Protein AF-A0A2K3LDY1-F1 (afdb_monomer_lite)

Secondary structure (DSSP, 8-state):
--S--SS-HHHHHHHHHHHT-SS---EEEEEEETTTEEEEEEEETTEEEEEEEEEE---SSTTSS-SS--HHHHHHHHTSSTTTEEE-SSPPTT-SEEEEEEGGGS-SSTTHHHHHHHHTTHHHHHHHHHHHHHHHHTTSS--STT-PPPEEEESSTT-EEEEEE-SS-EEEE-----SSHHHHHHHHHHHHHHHHHHTSGGGTTSPP----SS--GGGTTS-HHHH--SS--

Structure (mmCIF, N/CA/C/O backbone):
data_AF-A0A2K3LDY1-F1
#
_entry.id   AF-A0A2K3LDY1-F1
#
loop_
_atom_site.group_PDB
_atom_site.id
_atom_site.type_symbol
_atom_site.label_atom_id
_atom_site.label_alt_id
_atom_site.label_comp_id
_atom_site.label_asym_id
_atom_site.label_entity_id
_atom_site.label_seq_id
_atom_site.pdbx_PDB_ins_code
_atom_site.Cartn_x
_atom_site.Cartn_y
_atom_site.Cartn_z
_atom_site.occupancy
_atom_site.B_iso_or_equiv
_atom_site.auth_seq_id
_atom_site.auth_comp_id
_atom_site.auth_asym_id
_atom_site.auth_atom_id
_atom_site.pdbx_PDB_model_num
ATOM 1 N N . MET A 1 1 ? -14.779 -1.506 -10.555 1.00 48.50 1 MET A N 1
ATOM 2 C CA . MET A 1 1 ? -13.982 -0.306 -10.212 1.00 48.50 1 MET A CA 1
ATOM 3 C C . MET A 1 1 ? -12.814 -0.229 -11.177 1.00 48.50 1 MET A C 1
ATOM 5 O O . MET A 1 1 ? -12.249 -1.274 -11.455 1.00 48.50 1 MET A O 1
ATOM 9 N N . ALA A 1 2 ? -12.491 0.957 -11.702 1.00 69.88 2 ALA A N 1
ATOM 10 C CA . ALA A 1 2 ? -11.338 1.149 -12.594 1.00 69.88 2 ALA A CA 1
ATOM 11 C C . ALA A 1 2 ? -10.041 1.509 -11.838 1.00 69.88 2 ALA A C 1
ATOM 13 O O . ALA A 1 2 ? -8.955 1.295 -12.360 1.00 69.88 2 ALA A O 1
ATOM 14 N N . CYS A 1 3 ? -10.154 2.011 -10.602 1.00 73.06 3 CYS A N 1
ATOM 15 C CA . CYS A 1 3 ? -9.029 2.346 -9.726 1.00 73.06 3 CYS A CA 1
ATOM 16 C C . CYS A 1 3 ? -9.106 1.531 -8.431 1.00 73.06 3 CYS A C 1
ATOM 18 O O . CYS A 1 3 ? -10.207 1.220 -7.972 1.00 73.06 3 CYS A O 1
ATOM 20 N N . ILE A 1 4 ? -7.952 1.223 -7.840 1.00 78.94 4 ILE A N 1
ATOM 21 C CA . ILE A 1 4 ? -7.843 0.585 -6.521 1.00 78.94 4 ILE A CA 1
ATOM 22 C C . ILE A 1 4 ? -8.025 1.660 -5.437 1.00 78.94 4 ILE A C 1
ATOM 24 O O . ILE A 1 4 ? -7.512 2.773 -5.576 1.00 78.94 4 ILE A O 1
ATOM 28 N N . ASP A 1 5 ? -8.785 1.340 -4.388 1.00 85.81 5 ASP A N 1
ATOM 29 C CA . ASP A 1 5 ? -9.014 2.239 -3.252 1.00 85.81 5 ASP A CA 1
ATOM 30 C C . ASP A 1 5 ? -7.756 2.342 -2.373 1.00 85.81 5 ASP A C 1
ATOM 32 O O . ASP A 1 5 ? -6.985 1.393 -2.251 1.00 85.81 5 ASP A O 1
ATOM 36 N N . ARG A 1 6 ? -7.545 3.505 -1.754 1.00 90.88 6 ARG A N 1
ATOM 37 C CA . ARG A 1 6 ? -6.488 3.702 -0.753 1.00 90.88 6 ARG A CA 1
ATOM 38 C C . ARG A 1 6 ? -6.867 3.120 0.602 1.00 90.88 6 ARG A C 1
ATOM 40 O O . ARG A 1 6 ? -5.978 2.807 1.390 1.00 90.88 6 ARG A O 1
ATOM 47 N N . ALA A 1 7 ? -8.163 3.052 0.893 1.00 94.69 7 ALA A N 1
ATOM 48 C CA . ALA A 1 7 ? -8.662 2.438 2.107 1.00 94.69 7 ALA A CA 1
ATOM 49 C C . ALA A 1 7 ? -8.646 0.913 1.965 1.00 94.69 7 ALA A C 1
ATOM 51 O O . ALA A 1 7 ? -9.164 0.373 0.986 1.00 94.69 7 ALA A O 1
ATOM 52 N N . SER A 1 8 ? -8.116 0.223 2.974 1.00 94.75 8 SER A N 1
ATOM 53 C CA . SER A 1 8 ? -8.235 -1.230 3.085 1.00 94.75 8 SER A CA 1
ATOM 54 C C . SER A 1 8 ? -9.723 -1.615 3.147 1.00 94.75 8 SER A C 1
ATOM 56 O O . SER A 1 8 ? -10.424 -1.234 4.095 1.00 94.75 8 SER A O 1
ATOM 58 N N . PRO A 1 9 ? -10.251 -2.365 2.160 1.00 93.19 9 PRO A N 1
ATOM 59 C CA . PRO A 1 9 ? -11.655 -2.751 2.159 1.00 93.19 9 PRO A CA 1
ATOM 60 C C . PRO A 1 9 ? -11.965 -3.748 3.280 1.00 93.19 9 PRO A C 1
ATOM 62 O O . PRO A 1 9 ? -13.054 -3.692 3.854 1.00 93.19 9 PRO A O 1
ATOM 65 N N . ALA A 1 10 ? -11.023 -4.634 3.620 1.00 93.62 10 ALA A N 1
ATOM 66 C CA . ALA A 1 10 ? -11.212 -5.625 4.672 1.00 93.62 10 ALA A CA 1
ATOM 67 C C . ALA A 1 10 ? -11.174 -4.979 6.066 1.00 93.62 10 ALA A C 1
ATOM 69 O O . ALA A 1 10 ? -12.083 -5.214 6.867 1.00 93.62 10 ALA A O 1
ATOM 70 N N . LEU A 1 11 ? -10.213 -4.085 6.330 1.00 95.38 11 LEU A N 1
ATOM 71 C CA . LEU A 1 11 ? -10.173 -3.312 7.574 1.00 95.38 11 LEU A CA 1
ATOM 72 C C . LEU A 1 11 ? -11.437 -2.459 7.731 1.00 95.38 11 LEU A C 1
ATOM 74 O O . LEU A 1 11 ? -12.081 -2.500 8.782 1.00 95.38 11 LEU A O 1
ATOM 78 N N . LYS A 1 12 ? -11.862 -1.768 6.664 1.00 95.69 12 LYS A N 1
ATOM 79 C CA . LYS A 1 12 ? -13.102 -0.977 6.653 1.00 95.69 12 LYS A CA 1
ATOM 80 C C . LYS A 1 12 ? -14.311 -1.818 7.046 1.00 95.69 12 LYS A C 1
ATOM 82 O O . LYS A 1 12 ? -15.131 -1.379 7.850 1.00 95.69 12 LYS A O 1
ATOM 87 N N . GLN A 1 13 ? -14.436 -3.030 6.505 1.00 94.94 13 GLN A N 1
ATOM 88 C CA . GLN A 1 13 ? -15.540 -3.934 6.834 1.00 94.94 13 GLN A CA 1
ATOM 89 C C . GLN A 1 13 ? -15.519 -4.384 8.300 1.00 94.94 13 GLN A 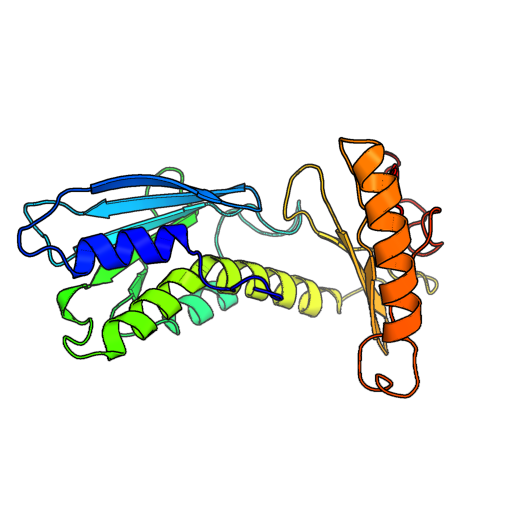C 1
ATOM 91 O O . GLN A 1 13 ? -16.572 -4.380 8.942 1.00 94.94 13 GLN A O 1
ATOM 96 N N . ILE A 1 14 ? -14.348 -4.731 8.844 1.00 94.00 14 ILE A N 1
ATOM 97 C CA . ILE A 1 14 ? -14.200 -5.146 10.248 1.00 94.00 14 ILE A CA 1
ATOM 98 C C . ILE A 1 14 ? -14.560 -3.990 11.188 1.00 94.00 14 ILE A C 1
ATOM 100 O O . ILE A 1 14 ? -15.382 -4.163 12.088 1.00 94.00 14 ILE A O 1
ATOM 104 N N . LEU A 1 15 ? -14.025 -2.793 10.940 1.00 93.38 15 LEU A N 1
ATOM 105 C CA . LEU A 1 15 ? -14.311 -1.606 11.748 1.00 93.38 15 LEU A CA 1
ATOM 106 C C . LEU A 1 15 ? -15.786 -1.189 11.661 1.00 93.38 15 LEU A C 1
ATOM 108 O O . LEU A 1 15 ? -16.392 -0.843 12.673 1.00 93.38 15 LEU A O 1
ATOM 112 N N . LEU A 1 16 ? -16.408 -1.287 10.479 1.00 93.44 16 LEU A N 1
ATOM 113 C CA . LEU A 1 16 ? -17.851 -1.066 10.324 1.00 93.44 16 LEU A CA 1
ATOM 114 C C . LEU A 1 16 ? -18.674 -2.080 11.120 1.00 93.44 16 LEU A C 1
ATOM 116 O O . LEU A 1 16 ? -19.695 -1.706 11.697 1.00 93.44 16 LEU A O 1
ATOM 120 N N . LYS A 1 17 ? -18.260 -3.351 11.141 1.00 91.81 17 LYS A N 1
ATOM 121 C CA . LYS A 1 17 ? -18.932 -4.403 11.912 1.00 91.81 17 LYS A CA 1
ATOM 122 C C . LYS A 1 17 ? -18.834 -4.136 13.413 1.00 91.81 17 LYS A C 1
ATOM 124 O O . LYS A 1 17 ? -19.846 -4.263 14.093 1.00 91.81 17 LYS A O 1
ATOM 129 N N . LEU A 1 18 ? -17.659 -3.735 13.901 1.00 89.81 18 LEU A N 1
ATOM 130 C CA . LEU A 1 18 ? -17.457 -3.340 15.298 1.00 89.81 18 LEU A CA 1
ATOM 131 C C . LEU A 1 18 ? -18.333 -2.153 15.680 1.00 89.81 18 LEU A C 1
ATOM 133 O O . LEU A 1 18 ? -19.069 -2.219 16.656 1.00 89.81 18 LEU A O 1
ATOM 137 N N . TYR A 1 19 ? -18.298 -1.089 14.879 1.00 89.06 19 TYR A N 1
ATOM 138 C CA . TYR A 1 19 ? -19.035 0.133 15.176 1.00 89.06 19 TYR A CA 1
ATOM 139 C C . TYR A 1 19 ? -20.559 -0.059 15.153 1.00 89.06 19 TYR A C 1
ATOM 141 O O . TYR A 1 19 ? -21.280 0.537 15.947 1.00 89.06 19 TYR A O 1
ATOM 149 N N . ARG A 1 20 ? -21.069 -0.892 14.238 1.00 89.19 20 ARG A N 1
ATOM 150 C CA . ARG A 1 20 ? -22.511 -1.158 14.087 1.00 89.19 20 ARG A CA 1
ATOM 151 C C . ARG A 1 20 ? -23.052 -2.193 15.071 1.00 89.19 20 ARG A C 1
ATOM 153 O O . ARG A 1 20 ? -24.248 -2.476 15.039 1.00 89.19 20 ARG A O 1
ATOM 160 N N . ALA A 1 21 ? -22.200 -2.798 15.889 1.00 86.81 21 ALA A N 1
ATOM 161 C CA . ALA A 1 21 ? -22.615 -3.835 16.810 1.00 86.81 21 ALA A CA 1
ATOM 162 C C . ALA A 1 21 ? -23.556 -3.276 17.890 1.00 86.81 21 ALA A C 1
ATOM 164 O O . ALA A 1 21 ? -23.188 -2.393 18.657 1.00 86.81 21 ALA A O 1
ATOM 165 N N . GLU A 1 22 ? -24.775 -3.815 17.979 1.00 76.44 22 GLU A N 1
ATOM 166 C CA . GLU A 1 22 ? -25.745 -3.424 19.017 1.00 76.44 22 GLU A CA 1
ATOM 167 C C . GLU A 1 22 ? -25.351 -3.920 20.419 1.00 76.44 22 GLU A C 1
ATOM 169 O O . GLU A 1 22 ? -25.783 -3.367 21.430 1.00 76.44 22 GLU A O 1
ATOM 174 N N . LYS A 1 23 ? -24.540 -4.981 20.484 1.00 81.19 23 LYS A N 1
ATOM 175 C CA . LYS A 1 23 ? -23.993 -5.567 21.713 1.00 81.19 23 LYS A CA 1
ATOM 176 C C . LYS A 1 23 ? -22.475 -5.481 21.674 1.00 81.19 23 LYS A C 1
ATOM 178 O O . LYS A 1 23 ? -21.901 -5.454 20.590 1.00 81.19 23 LYS A O 1
ATOM 183 N N . SER A 1 24 ? -21.831 -5.488 22.840 1.00 78.94 24 SER A N 1
ATOM 184 C CA . SER A 1 24 ? -20.375 -5.592 22.916 1.00 78.94 24 SER A CA 1
ATOM 185 C C . SER A 1 24 ? -19.908 -6.857 22.192 1.00 78.94 24 SER A C 1
ATOM 187 O O . SER A 1 24 ? -20.313 -7.969 22.531 1.00 78.94 24 SER A O 1
ATOM 189 N N . ILE A 1 25 ? -19.095 -6.673 21.152 1.00 83.75 25 ILE A N 1
ATOM 190 C CA . ILE A 1 25 ? -18.460 -7.767 20.423 1.00 83.75 25 ILE A CA 1
ATOM 191 C C . ILE A 1 25 ? -16.989 -7.771 20.810 1.00 83.75 25 ILE A C 1
ATOM 193 O O . ILE A 1 25 ? -16.301 -6.752 20.726 1.00 83.75 25 ILE A O 1
ATOM 197 N N . GLU A 1 26 ? -16.527 -8.936 21.236 1.00 89.12 26 GLU A N 1
ATOM 198 C CA . GLU A 1 26 ? -15.111 -9.238 21.350 1.00 89.12 26 GLU A CA 1
ATOM 199 C C . GLU A 1 26 ? -14.617 -9.722 19.989 1.00 89.12 26 GLU A C 1
ATOM 201 O O . GLU A 1 26 ? -15.224 -10.611 19.381 1.00 89.12 26 GLU A O 1
ATOM 206 N N . ILE A 1 27 ? -13.549 -9.105 19.494 1.00 91.25 27 ILE A N 1
ATOM 207 C CA . ILE A 1 27 ? -12.845 -9.597 18.316 1.00 91.25 27 ILE A CA 1
ATOM 208 C C . ILE A 1 27 ? -11.375 -9.772 18.641 1.00 91.25 27 ILE A C 1
ATOM 210 O O . ILE A 1 27 ? -10.787 -8.984 19.378 1.00 91.25 27 ILE A O 1
ATOM 214 N N . ASP A 1 28 ? -10.805 -10.789 18.018 1.00 94.56 28 ASP A N 1
ATOM 215 C CA . ASP A 1 28 ? -9.376 -10.992 17.897 1.00 94.56 28 ASP A CA 1
ATOM 216 C C . ASP A 1 28 ? -9.137 -11.511 16.476 1.00 94.56 28 ASP A C 1
ATOM 218 O O . ASP A 1 28 ? -9.468 -12.654 16.137 1.00 94.56 28 ASP A O 1
ATOM 222 N N . HIS A 1 29 ? -8.736 -10.608 15.584 1.00 94.62 29 HIS A N 1
ATOM 223 C CA . HIS A 1 29 ? -8.667 -10.881 14.154 1.00 94.62 29 HIS A CA 1
ATOM 224 C C . HIS A 1 29 ? -7.334 -10.447 13.567 1.00 94.62 29 HIS A C 1
ATOM 226 O O . HIS A 1 29 ? -6.972 -9.276 13.637 1.00 94.62 29 HIS A O 1
ATOM 232 N N . HIS A 1 30 ? -6.662 -11.393 12.912 1.00 95.75 30 HIS A N 1
ATOM 233 C CA . HIS A 1 30 ? -5.530 -11.124 12.035 1.00 95.75 30 HIS A CA 1
ATOM 234 C C . HIS A 1 30 ? -6.006 -11.025 10.585 1.00 95.75 30 HIS A C 1
ATOM 236 O O . HIS A 1 30 ? -6.812 -11.836 10.121 1.00 95.75 30 HIS A O 1
ATOM 242 N N . LEU A 1 31 ? -5.493 -10.032 9.867 1.00 94.44 31 LEU A N 1
ATOM 243 C CA . LEU A 1 31 ? -5.753 -9.805 8.452 1.00 94.44 31 LEU A CA 1
ATOM 244 C C . LEU A 1 31 ? -4.423 -9.573 7.738 1.00 94.44 31 LEU A C 1
ATOM 246 O O . LEU A 1 31 ? -3.609 -8.770 8.183 1.00 94.44 31 LEU A O 1
ATOM 250 N N . TYR A 1 32 ? -4.252 -10.235 6.596 1.00 92.75 32 TYR A N 1
ATOM 251 C CA . TYR A 1 32 ? -3.107 -10.046 5.714 1.00 92.75 32 TYR A CA 1
ATOM 252 C C . TYR A 1 32 ? -3.557 -9.379 4.419 1.00 92.75 32 TYR A C 1
ATOM 254 O O . TYR A 1 32 ? -4.500 -9.843 3.774 1.00 92.75 32 TYR A O 1
ATOM 262 N N . GLU A 1 33 ? -2.875 -8.306 4.031 1.00 89.06 33 GLU A N 1
ATOM 263 C CA . GLU A 1 33 ? -3.154 -7.564 2.804 1.00 89.06 33 GLU A CA 1
ATOM 264 C C . GLU A 1 33 ? -1.938 -7.479 1.878 1.00 89.06 33 GLU A C 1
ATOM 266 O O . GLU A 1 33 ? -0.825 -7.914 2.189 1.00 89.06 33 GLU A O 1
ATOM 271 N N . PHE A 1 34 ? -2.183 -6.934 0.685 1.00 82.75 34 PHE A N 1
ATOM 272 C CA . PHE A 1 34 ? -1.166 -6.727 -0.334 1.00 82.75 34 PHE A CA 1
ATOM 273 C C . PHE A 1 34 ? 0.032 -5.943 0.217 1.00 82.75 34 PHE A C 1
ATOM 275 O O . PHE A 1 34 ? -0.128 -4.978 0.964 1.00 82.75 34 PHE A O 1
ATOM 282 N N . GLY A 1 35 ? 1.237 -6.349 -0.186 1.00 81.19 35 GLY A N 1
ATOM 283 C CA . GLY A 1 35 ? 2.487 -5.764 0.300 1.00 81.19 35 GLY A CA 1
ATOM 284 C C . GLY A 1 35 ? 2.963 -6.318 1.648 1.00 81.19 35 GLY A C 1
ATOM 285 O O . GLY A 1 35 ? 3.633 -5.614 2.397 1.00 81.19 35 GLY A O 1
ATOM 286 N N . SER A 1 36 ? 2.594 -7.567 1.967 1.00 85.81 36 SER A N 1
ATOM 287 C CA . SER A 1 36 ? 2.964 -8.253 3.216 1.00 85.81 36 SER A CA 1
ATOM 288 C C . SER A 1 36 ? 2.570 -7.471 4.473 1.00 85.81 36 SER A C 1
ATOM 290 O O . SER A 1 36 ? 3.295 -7.477 5.467 1.00 85.81 36 SER A O 1
ATOM 292 N N . VAL A 1 37 ? 1.433 -6.778 4.408 1.00 89.81 37 VAL A N 1
ATOM 293 C CA . VAL A 1 37 ? 0.895 -6.023 5.537 1.00 89.81 37 VAL A CA 1
ATOM 294 C C . VAL A 1 37 ? 0.089 -6.949 6.420 1.00 89.81 37 VAL A C 1
ATOM 296 O O . VAL A 1 37 ? -0.763 -7.690 5.931 1.00 89.81 37 VAL A O 1
ATOM 299 N N . GLU A 1 38 ? 0.347 -6.871 7.717 1.00 94.31 38 GLU A N 1
ATOM 300 C CA . GLU A 1 38 ? -0.426 -7.559 8.737 1.00 94.31 38 GLU A CA 1
ATOM 301 C C . GLU A 1 38 ? -1.143 -6.540 9.616 1.00 94.31 38 GLU A C 1
ATOM 303 O O . GLU A 1 38 ? -0.536 -5.600 10.135 1.00 94.31 38 GLU A O 1
ATOM 308 N N . TYR A 1 39 ? -2.439 -6.763 9.792 1.00 96.50 39 TYR A N 1
ATOM 309 C CA . TYR A 1 39 ? -3.266 -6.088 10.771 1.00 96.50 39 TYR A CA 1
ATOM 310 C C . TYR A 1 39 ? -3.668 -7.073 11.855 1.00 96.50 39 TYR A C 1
ATOM 312 O O . TYR A 1 39 ? -4.065 -8.200 11.559 1.00 96.50 39 TYR A O 1
ATOM 320 N N . HIS A 1 40 ? -3.675 -6.601 13.091 1.00 97.38 40 HIS A N 1
ATOM 321 C CA . HIS A 1 40 ? -4.281 -7.288 14.218 1.00 97.38 40 HIS A CA 1
ATOM 322 C C . HIS A 1 40 ? -5.284 -6.358 14.882 1.00 97.38 40 HIS A C 1
ATOM 324 O O . HIS A 1 40 ? -4.936 -5.268 15.334 1.00 97.38 40 HIS A O 1
ATOM 330 N N . ILE A 1 41 ? -6.554 -6.757 14.868 1.00 96.50 41 ILE A N 1
ATOM 331 C CA . ILE A 1 41 ? -7.658 -5.967 15.397 1.00 96.50 41 ILE A CA 1
ATOM 332 C C . ILE A 1 41 ? -8.224 -6.679 16.617 1.00 96.50 41 ILE A C 1
ATOM 334 O O . ILE A 1 41 ? -8.718 -7.804 16.507 1.00 96.50 41 ILE A O 1
ATOM 338 N N . GLN A 1 42 ? -8.180 -6.002 17.762 1.00 95.31 42 GLN A N 1
ATOM 339 C CA . GLN A 1 42 ? -8.670 -6.526 19.031 1.00 95.31 42 GLN A CA 1
ATOM 340 C C . GLN A 1 42 ? -9.672 -5.575 19.685 1.00 95.31 42 GLN A C 1
ATOM 342 O O . GLN A 1 42 ? -9.427 -4.378 19.799 1.00 95.31 42 GLN A O 1
ATOM 347 N N . SER A 1 43 ? -10.784 -6.104 20.183 1.00 93.31 43 SER A N 1
ATOM 348 C CA . SER A 1 43 ? -11.694 -5.396 21.092 1.00 93.31 43 SER A CA 1
ATOM 349 C C . SER A 1 43 ? -12.120 -6.345 22.198 1.00 93.31 43 SER A C 1
ATOM 351 O O . SER A 1 43 ? -12.286 -7.534 21.951 1.00 93.31 43 SER A O 1
ATOM 353 N N . GLN A 1 44 ? -12.315 -5.836 23.411 1.00 89.06 44 GLN A N 1
ATOM 354 C CA . GLN A 1 44 ? -12.729 -6.651 24.555 1.00 89.06 44 GLN A CA 1
ATOM 355 C C . GLN A 1 44 ? -14.193 -6.388 24.899 1.00 89.06 44 GLN A C 1
ATOM 357 O O . GLN A 1 44 ? -14.646 -5.243 24.884 1.00 89.06 44 GLN A O 1
ATOM 362 N N . ALA A 1 45 ? -14.927 -7.427 25.304 1.00 83.25 45 ALA A N 1
ATOM 363 C CA . ALA A 1 45 ? -16.319 -7.270 25.730 1.00 83.25 45 ALA A CA 1
ATOM 364 C C . ALA A 1 45 ? -16.474 -6.366 26.972 1.00 83.25 45 ALA A C 1
ATOM 366 O O . ALA A 1 45 ? -17.514 -5.728 27.138 1.00 83.25 45 ALA A O 1
ATOM 367 N N . SER A 1 46 ? -15.442 -6.300 27.823 1.00 85.75 46 SER A N 1
ATOM 368 C CA . SER A 1 46 ? -15.372 -5.451 29.020 1.00 85.75 46 SER A CA 1
ATOM 369 C C . SER A 1 46 ? -15.230 -3.959 28.704 1.00 85.75 46 SER A C 1
ATOM 371 O O . SER A 1 46 ? -15.630 -3.130 29.518 1.00 85.75 46 SER A O 1
ATOM 373 N N . ASN A 1 47 ? -14.685 -3.612 27.534 1.00 84.94 47 ASN A N 1
ATOM 374 C CA . ASN A 1 47 ? -14.524 -2.235 27.080 1.00 84.94 47 ASN A CA 1
ATOM 375 C C . ASN A 1 47 ? -14.863 -2.114 25.582 1.00 84.94 47 ASN A C 1
ATOM 377 O O . ASN A 1 47 ? -13.970 -1.969 24.748 1.00 84.94 47 ASN A O 1
ATOM 381 N N . PRO A 1 48 ? -16.158 -2.169 25.223 1.00 82.62 48 PRO A N 1
ATOM 382 C CA . PRO A 1 48 ? -16.589 -2.217 23.826 1.00 82.62 48 PRO A CA 1
ATOM 383 C C . PRO A 1 48 ? -16.411 -0.896 23.072 1.00 82.62 48 PRO A C 1
ATOM 385 O O . PRO A 1 48 ? -16.579 -0.862 21.857 1.00 82.62 48 PRO A O 1
ATOM 388 N N . LEU A 1 49 ? -16.110 0.195 23.781 1.00 86.88 49 LEU A N 1
ATOM 389 C CA . LEU A 1 49 ? -15.889 1.513 23.187 1.00 86.88 49 LEU A CA 1
ATOM 390 C C . LEU A 1 49 ? -14.452 1.691 22.695 1.00 86.88 49 LEU A C 1
ATOM 392 O O . LEU A 1 49 ? -14.163 2.670 22.017 1.00 86.88 49 LEU A O 1
ATOM 396 N N . VAL A 1 50 ? -13.563 0.749 23.008 1.00 92.06 50 VAL A N 1
ATOM 397 C CA . VAL A 1 50 ? -12.161 0.799 22.610 1.00 92.06 50 VAL A CA 1
ATOM 398 C C . VAL A 1 50 ? -11.830 -0.421 21.763 1.00 92.06 50 VAL A C 1
ATOM 400 O O . VAL A 1 50 ? -12.083 -1.562 22.150 1.00 92.06 50 VAL A O 1
ATOM 403 N N . ALA A 1 51 ? -11.221 -0.170 20.610 1.00 94.44 51 ALA A N 1
ATOM 404 C CA . ALA A 1 51 ? -10.582 -1.196 19.802 1.00 94.44 51 ALA A CA 1
ATOM 405 C C . ALA A 1 51 ? -9.098 -0.872 19.642 1.00 94.44 51 ALA A C 1
ATOM 407 O O . ALA A 1 51 ? -8.695 0.286 19.664 1.00 94.44 51 ALA A O 1
ATOM 408 N N . TYR A 1 52 ? -8.289 -1.900 19.461 1.00 96.38 52 TYR A N 1
ATOM 409 C CA . TYR A 1 52 ? -6.871 -1.795 19.182 1.00 96.38 52 TYR A CA 1
ATOM 410 C C . TYR A 1 52 ? -6.611 -2.304 17.776 1.00 96.38 52 TYR A C 1
ATOM 412 O O . TYR A 1 52 ? -7.126 -3.350 17.384 1.00 96.38 52 TYR A O 1
ATOM 420 N N . LEU A 1 53 ? -5.836 -1.539 17.022 1.00 97.06 53 LEU A N 1
ATOM 421 C CA . LEU A 1 53 ? -5.411 -1.850 15.671 1.00 97.06 53 LEU A CA 1
ATOM 422 C C . LEU A 1 53 ? -3.886 -1.836 15.652 1.00 97.06 53 LEU A C 1
ATOM 424 O O . LEU A 1 53 ? -3.272 -0.770 15.658 1.00 97.06 53 LEU A O 1
ATOM 428 N N . SER A 1 54 ? -3.282 -3.014 15.637 1.00 97.00 54 SER A N 1
ATOM 429 C CA . SER A 1 54 ? -1.840 -3.190 15.513 1.00 97.00 54 SER A CA 1
ATOM 430 C C . SER A 1 54 ? -1.466 -3.496 14.067 1.00 97.00 54 SER A C 1
ATOM 432 O O . SER A 1 54 ? -2.209 -4.174 13.358 1.00 97.00 54 SER A O 1
ATOM 434 N N . LEU A 1 55 ? -0.345 -2.939 13.604 1.00 95.00 55 LEU A N 1
ATOM 435 C CA . LEU A 1 55 ? 0.106 -3.054 12.220 1.00 95.00 55 LEU A CA 1
ATOM 436 C C . LEU A 1 55 ? 1.580 -3.432 12.134 1.00 95.00 55 LEU A C 1
ATOM 438 O O . LEU A 1 55 ? 2.425 -2.898 12.860 1.00 95.00 55 LEU A O 1
ATOM 442 N N . SER A 1 56 ? 1.881 -4.305 11.180 1.00 92.00 56 SER A N 1
ATOM 443 C CA . SER A 1 56 ? 3.237 -4.622 10.745 1.00 92.0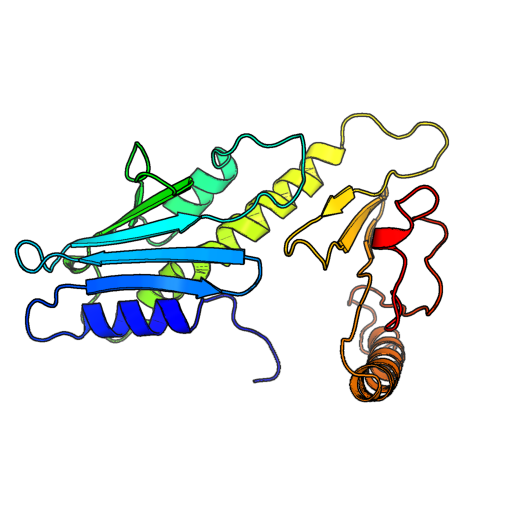0 56 SER A CA 1
ATOM 444 C C . SER A 1 56 ? 3.336 -4.395 9.240 1.00 92.00 56 SER A C 1
ATOM 446 O O . SER A 1 56 ? 2.571 -4.975 8.465 1.00 92.00 56 SER A O 1
ATOM 448 N N . ILE A 1 57 ? 4.237 -3.500 8.828 1.00 88.81 57 ILE A N 1
ATOM 449 C CA . ILE A 1 57 ? 4.458 -3.145 7.424 1.00 88.81 57 ILE A CA 1
ATOM 450 C C . ILE A 1 57 ? 5.964 -3.200 7.139 1.00 88.81 57 ILE A C 1
ATOM 452 O O . ILE A 1 57 ? 6.744 -2.489 7.777 1.00 88.81 57 ILE A O 1
ATOM 456 N N . PRO A 1 58 ? 6.424 -4.007 6.171 1.00 83.81 58 PRO A N 1
ATOM 457 C CA . PRO A 1 58 ? 7.837 -4.029 5.819 1.00 83.81 58 PRO A CA 1
ATOM 458 C C . PRO A 1 58 ? 8.333 -2.642 5.376 1.00 83.81 58 PRO A C 1
ATOM 460 O O . PRO A 1 58 ? 7.607 -1.924 4.682 1.00 83.81 58 PRO A O 1
ATOM 463 N N . PRO A 1 59 ? 9.562 -2.241 5.744 1.00 84.38 59 PRO A N 1
ATOM 464 C CA . PRO A 1 59 ? 10.142 -1.008 5.234 1.00 84.38 59 PRO A CA 1
ATOM 465 C C . PRO A 1 59 ? 10.339 -1.104 3.718 1.00 84.38 59 PRO A C 1
ATOM 467 O O . PRO A 1 59 ? 10.838 -2.106 3.209 1.00 84.38 59 PRO A O 1
ATOM 470 N N . LEU A 1 60 ? 10.011 -0.022 3.012 1.00 86.12 60 LEU A N 1
ATOM 471 C CA . LEU A 1 60 ? 10.137 0.066 1.558 1.00 86.12 60 LEU A CA 1
ATOM 472 C C . LEU A 1 60 ? 11.581 -0.063 1.040 1.00 86.12 60 LEU A C 1
ATOM 474 O O . LEU A 1 60 ? 11.761 -0.391 -0.125 1.00 86.12 60 LEU A O 1
ATOM 478 N N . CYS A 1 61 ? 12.609 0.168 1.859 1.00 76.81 61 CYS A N 1
ATOM 479 C CA . CYS A 1 61 ? 14.014 -0.007 1.475 1.00 76.81 61 CYS A CA 1
ATOM 480 C C . CYS A 1 61 ? 14.782 -0.765 2.565 1.00 76.81 61 CYS A C 1
ATOM 482 O O . CYS A 1 61 ? 14.691 -0.429 3.748 1.00 76.81 61 CYS A O 1
ATOM 484 N N . HIS A 1 62 ? 15.589 -1.752 2.168 1.00 65.00 62 HIS A N 1
ATOM 485 C CA . HIS A 1 62 ? 16.474 -2.469 3.086 1.00 65.00 62 HIS A CA 1
ATOM 486 C C . HIS A 1 62 ? 17.715 -1.625 3.423 1.00 65.00 62 HIS A C 1
ATOM 488 O O . HIS A 1 62 ? 18.385 -1.121 2.526 1.00 65.00 62 HIS A O 1
ATOM 494 N N . GLY A 1 63 ? 18.053 -1.522 4.714 1.00 55.78 63 GLY A N 1
ATOM 495 C CA . GLY A 1 63 ? 19.365 -1.039 5.170 1.00 55.78 63 GLY A CA 1
ATOM 496 C C . GLY A 1 63 ? 19.456 0.404 5.683 1.00 55.78 63 GLY A C 1
ATOM 497 O O . GLY A 1 63 ? 20.550 0.810 6.061 1.00 55.78 63 GLY A O 1
ATOM 498 N N . THR A 1 64 ? 18.364 1.172 5.751 1.00 52.16 64 THR A N 1
ATOM 499 C CA . THR A 1 64 ? 18.426 2.590 6.189 1.00 52.16 64 THR A CA 1
ATOM 500 C C . THR A 1 64 ? 17.320 3.057 7.131 1.00 52.16 64 THR A C 1
ATOM 502 O O . THR A 1 64 ? 17.410 4.172 7.640 1.00 52.16 64 THR A O 1
ATOM 505 N N . LEU A 1 65 ? 16.304 2.240 7.413 1.00 52.50 65 LEU A N 1
ATOM 506 C CA . LEU A 1 65 ? 15.217 2.609 8.322 1.00 52.50 65 LEU A CA 1
ATOM 507 C C . LEU A 1 65 ? 15.178 1.627 9.502 1.00 52.50 65 LEU A C 1
ATOM 509 O O . LEU A 1 65 ? 15.176 0.416 9.267 1.00 52.50 65 LEU A O 1
ATOM 513 N N . PRO A 1 66 ? 15.184 2.109 10.760 1.00 54.59 66 PRO A N 1
ATOM 514 C CA . PRO A 1 66 ? 14.935 1.245 11.908 1.00 54.59 66 PRO A CA 1
ATOM 515 C C . PRO A 1 66 ? 13.564 0.562 11.767 1.00 54.59 66 PRO A C 1
ATOM 517 O O . PRO A 1 66 ? 12.683 1.069 11.076 1.00 54.59 66 PRO A O 1
ATOM 520 N N . ASN A 1 67 ? 13.343 -0.550 12.477 1.00 62.66 67 ASN A N 1
ATOM 521 C CA . ASN A 1 67 ? 12.023 -1.203 12.594 1.00 62.66 67 ASN A CA 1
ATOM 522 C C . ASN A 1 67 ? 10.929 -0.289 13.201 1.00 62.66 67 ASN A C 1
ATOM 524 O O . ASN A 1 67 ? 9.812 -0.736 13.443 1.00 62.66 67 ASN A O 1
ATOM 528 N N . THR A 1 68 ? 11.249 0.973 13.473 1.00 74.69 68 THR A N 1
ATOM 529 C CA . THR A 1 68 ? 10.380 1.995 14.042 1.00 74.69 68 THR A CA 1
ATOM 530 C C . THR A 1 68 ? 9.954 2.980 12.960 1.00 74.69 68 THR A C 1
ATOM 532 O O . THR A 1 68 ? 10.767 3.407 12.137 1.00 74.69 68 THR A O 1
ATOM 535 N N . LEU A 1 69 ? 8.694 3.407 13.001 1.00 86.12 69 LEU A N 1
ATOM 536 C CA . LEU A 1 69 ? 8.189 4.446 12.108 1.00 86.12 69 LEU A CA 1
ATOM 537 C C . LEU A 1 69 ? 8.932 5.774 12.321 1.00 86.12 69 LEU A C 1
ATOM 539 O O . LEU A 1 69 ? 9.292 6.135 13.441 1.00 86.12 69 LEU A O 1
ATOM 543 N N . SER A 1 70 ? 9.148 6.518 11.237 1.00 88.06 70 SER A N 1
ATOM 544 C CA . SER A 1 70 ? 9.767 7.843 11.289 1.00 88.06 70 SER A CA 1
ATOM 545 C C . SER A 1 70 ? 8.861 8.869 11.973 1.00 88.06 70 SER A C 1
ATOM 547 O O . SER A 1 70 ? 7.632 8.773 11.906 1.00 88.06 70 SER A O 1
ATOM 549 N N . SER A 1 71 ? 9.447 9.923 12.550 1.00 89.69 71 SER A N 1
ATOM 550 C CA . SER A 1 71 ? 8.676 11.031 13.134 1.00 89.69 71 SER A CA 1
ATOM 551 C C . SER A 1 71 ? 7.723 11.667 12.118 1.00 89.69 71 SER A C 1
ATOM 553 O O . SER A 1 71 ? 6.601 12.023 12.465 1.00 89.69 71 SER A O 1
ATOM 555 N N . TYR A 1 72 ? 8.131 11.761 10.846 1.00 90.75 72 TYR A N 1
ATOM 556 C CA . TYR A 1 72 ? 7.265 12.248 9.772 1.00 90.75 72 TYR A CA 1
ATOM 557 C C . TYR A 1 72 ? 6.021 11.367 9.598 1.00 90.75 72 TYR A C 1
ATOM 559 O O . TYR A 1 72 ? 4.906 11.884 9.513 1.00 90.75 72 TYR A O 1
ATOM 567 N N . THR A 1 73 ? 6.201 10.045 9.584 1.00 91.50 73 THR A N 1
ATOM 568 C CA . THR A 1 73 ? 5.098 9.086 9.462 1.00 91.50 73 THR A CA 1
ATOM 569 C C . THR A 1 73 ? 4.174 9.145 10.678 1.00 91.50 73 THR A C 1
ATOM 571 O O . THR A 1 73 ? 2.958 9.210 10.513 1.00 91.50 73 THR A O 1
ATOM 574 N N . ILE A 1 74 ? 4.731 9.206 11.891 1.00 92.19 74 ILE A N 1
ATOM 575 C CA . ILE A 1 74 ? 3.962 9.329 13.138 1.00 92.19 74 ILE A CA 1
ATOM 576 C C . ILE A 1 74 ? 3.081 10.585 13.131 1.00 92.19 74 ILE A C 1
ATOM 578 O O . ILE A 1 74 ? 1.892 10.502 13.436 1.00 92.19 74 ILE A O 1
ATOM 582 N N . GLU A 1 75 ? 3.613 11.736 12.717 1.00 93.25 75 GLU A N 1
ATOM 583 C CA . GLU A 1 75 ? 2.824 12.972 12.617 1.00 93.25 75 GLU A CA 1
ATOM 584 C C . GLU A 1 75 ? 1.712 12.875 11.561 1.00 93.25 75 GLU A C 1
ATOM 586 O O . GLU A 1 75 ? 0.611 13.391 11.762 1.00 93.25 75 GLU A O 1
ATOM 591 N N . LYS A 1 76 ? 1.944 12.161 10.449 1.00 94.69 76 LYS A N 1
ATOM 592 C CA . LYS A 1 76 ? 0.885 11.885 9.467 1.00 94.69 76 LYS A CA 1
ATOM 593 C C . LYS A 1 76 ? -0.219 11.000 10.030 1.00 94.69 76 LYS A C 1
ATOM 595 O O . LYS A 1 76 ? -1.382 11.267 9.741 1.00 94.69 76 LYS A O 1
ATOM 600 N N . ILE A 1 77 ? 0.132 10.005 10.839 1.00 93.56 77 ILE A N 1
ATOM 601 C CA . ILE A 1 77 ? -0.826 9.104 11.485 1.00 93.56 77 ILE A CA 1
ATOM 602 C C . ILE A 1 77 ? -1.661 9.848 12.527 1.00 93.56 77 ILE A C 1
ATOM 604 O O . ILE A 1 77 ? -2.878 9.725 12.508 1.00 93.56 77 ILE A O 1
ATOM 608 N N . LYS A 1 78 ? -1.047 10.683 13.375 1.00 91.62 78 LYS A N 1
ATOM 609 C CA . LYS A 1 78 ? -1.780 11.526 14.342 1.00 91.62 78 LYS A CA 1
ATOM 610 C C . LYS A 1 78 ? -2.765 12.485 13.669 1.00 91.62 78 LYS A C 1
ATOM 612 O O . LYS A 1 78 ? -3.771 12.865 14.259 1.00 91.62 78 LYS A O 1
ATOM 617 N N . GLY A 1 79 ? -2.479 12.884 12.429 1.00 90.38 79 GLY A N 1
ATOM 618 C CA . GLY A 1 79 ? -3.392 13.677 11.608 1.00 90.38 79 GLY A CA 1
ATOM 619 C C . GLY A 1 79 ? -4.636 12.915 11.135 1.00 90.38 79 GLY A C 1
ATOM 620 O O . GLY A 1 79 ? -5.604 13.553 10.718 1.00 90.38 79 GLY A O 1
ATOM 621 N N . ILE A 1 80 ? -4.637 11.578 11.193 1.00 89.62 80 ILE A N 1
ATOM 622 C CA . ILE A 1 80 ? -5.797 10.744 10.865 1.00 89.62 80 ILE A CA 1
ATOM 623 C C . ILE A 1 80 ? -6.746 10.782 12.057 1.00 89.62 80 ILE A C 1
ATOM 625 O O . ILE A 1 80 ? -6.463 10.205 13.099 1.00 89.62 80 ILE A O 1
ATOM 629 N N . CYS A 1 81 ? -7.886 11.450 11.893 1.00 85.75 81 CYS A N 1
ATOM 630 C CA . CYS A 1 81 ? -8.946 11.513 12.903 1.00 85.75 81 CYS A CA 1
ATOM 631 C C . CYS A 1 81 ? -8.415 11.789 14.336 1.00 85.75 81 CYS A C 1
ATOM 633 O O . CYS A 1 81 ? -8.567 10.931 15.208 1.00 85.75 81 CYS A O 1
ATOM 635 N N . PRO A 1 82 ? -7.846 12.983 14.617 1.00 83.62 82 PRO A N 1
ATOM 636 C CA . PRO A 1 82 ? -7.049 13.252 15.828 1.00 83.62 82 PRO A CA 1
ATOM 637 C C . PRO A 1 82 ? -7.742 12.980 17.172 1.00 83.62 82 PRO A C 1
ATOM 639 O O . PRO A 1 82 ? -7.080 12.757 18.177 1.00 83.62 82 PRO A O 1
ATOM 642 N N . ASN A 1 83 ? -9.076 13.003 17.205 1.00 84.62 83 ASN A N 1
ATOM 643 C CA . ASN A 1 83 ? -9.854 12.754 18.423 1.00 84.62 83 ASN A CA 1
ATOM 644 C C . ASN A 1 83 ? -10.182 11.267 18.641 1.00 84.62 83 ASN A C 1
ATOM 646 O O . ASN A 1 83 ? -10.750 10.919 19.671 1.00 84.62 83 ASN A O 1
ATOM 650 N N . LEU A 1 84 ? -9.899 10.404 17.664 1.00 87.38 84 LEU A N 1
ATOM 651 C CA . LEU A 1 84 ? -10.310 8.999 17.646 1.00 87.38 84 LEU A CA 1
ATOM 652 C C . LEU A 1 84 ? -9.137 8.028 17.669 1.00 87.38 84 LEU A C 1
ATOM 654 O O . LEU A 1 84 ? -9.311 6.894 18.104 1.00 87.38 84 LEU A O 1
ATOM 658 N N . VAL A 1 85 ? -7.982 8.455 17.162 1.00 91.50 85 VAL A N 1
ATOM 659 C CA . VAL A 1 85 ? -6.796 7.618 17.010 1.00 91.50 85 VAL A CA 1
ATOM 660 C C . VAL A 1 85 ? -5.729 8.095 17.984 1.00 91.50 85 VAL A C 1
ATOM 662 O O . VAL A 1 85 ? -5.205 9.199 17.862 1.00 91.50 85 VAL A O 1
ATOM 665 N N . GLU A 1 86 ? -5.391 7.239 18.939 1.00 94.00 86 GLU A N 1
ATOM 666 C CA . GLU A 1 86 ? -4.275 7.425 19.862 1.00 94.00 86 GLU A CA 1
ATOM 667 C C . GLU A 1 86 ? -3.203 6.376 19.543 1.00 94.00 86 GLU A C 1
ATOM 669 O O . GLU A 1 86 ? -3.521 5.204 19.348 1.00 94.00 86 GLU A O 1
ATOM 674 N N . ILE A 1 87 ? -1.935 6.779 19.458 1.00 94.06 87 ILE A N 1
ATOM 675 C CA . ILE A 1 87 ? -0.827 5.832 19.274 1.00 94.06 87 ILE A CA 1
ATOM 676 C C . ILE A 1 87 ? -0.473 5.257 20.648 1.00 94.06 87 ILE A C 1
ATOM 678 O O . ILE A 1 87 ? -0.173 6.010 21.572 1.00 94.06 87 ILE A O 1
ATOM 682 N N . GLU A 1 88 ? -0.529 3.933 20.777 1.00 94.31 88 GLU A N 1
ATOM 683 C CA . GLU A 1 88 ? -0.129 3.208 21.982 1.00 94.31 88 GLU A CA 1
ATOM 684 C C . GLU A 1 88 ? 1.388 2.968 21.957 1.00 94.31 88 GLU A C 1
ATOM 686 O O . GLU A 1 88 ? 1.913 2.393 21.002 1.00 94.31 88 GLU A O 1
ATOM 691 N N . GLU A 1 89 ? 2.080 3.416 23.008 1.00 90.75 89 GLU A N 1
ATOM 692 C CA . GLU A 1 89 ? 3.530 3.279 23.173 1.00 90.75 89 GLU A CA 1
ATOM 693 C C . GLU A 1 89 ? 3.853 2.525 24.479 1.00 90.75 89 GLU A C 1
ATOM 695 O O . GLU A 1 89 ? 3.430 2.969 25.554 1.00 90.75 89 GLU A O 1
ATOM 700 N N . PRO A 1 90 ? 4.626 1.421 24.431 1.00 89.94 90 PRO A N 1
ATOM 701 C CA . PRO A 1 90 ? 5.178 0.791 23.229 1.00 89.94 90 PRO A CA 1
ATOM 702 C C . PRO A 1 90 ? 4.101 0.080 22.394 1.00 89.94 90 PRO A C 1
ATOM 704 O O . PRO A 1 90 ? 3.059 -0.322 22.914 1.00 89.94 90 PRO A O 1
ATOM 707 N N . ALA A 1 91 ? 4.383 -0.136 21.107 1.00 92.38 91 ALA A N 1
ATOM 708 C CA . ALA A 1 91 ? 3.557 -1.002 20.270 1.00 92.38 91 ALA A CA 1
ATOM 709 C C . ALA A 1 91 ? 3.479 -2.432 20.843 1.00 92.38 91 ALA A C 1
ATOM 711 O O . ALA A 1 91 ? 4.403 -2.907 21.512 1.00 92.38 91 ALA A O 1
ATOM 712 N N . ARG A 1 92 ? 2.375 -3.132 20.555 1.00 94.12 92 ARG A N 1
ATOM 713 C CA . ARG A 1 92 ? 2.184 -4.533 20.956 1.00 94.12 92 ARG A CA 1
ATOM 714 C C . ARG A 1 92 ? 3.231 -5.443 20.326 1.00 94.12 92 ARG A C 1
ATOM 716 O O . ARG A 1 92 ? 3.722 -5.188 19.226 1.00 94.12 92 ARG A O 1
ATOM 723 N N . GLU A 1 93 ? 3.547 -6.522 21.036 1.00 90.88 93 GLU A N 1
ATOM 724 C CA . GLU A 1 93 ? 4.560 -7.490 20.620 1.00 90.88 93 GLU A CA 1
ATOM 725 C C . GLU A 1 93 ? 4.291 -8.007 19.199 1.00 90.88 93 GLU A C 1
ATOM 727 O O . GLU A 1 93 ? 3.173 -8.391 18.867 1.00 90.88 93 GLU A O 1
ATOM 732 N N . GLY A 1 94 ? 5.326 -7.987 18.354 1.00 89.31 94 GLY A N 1
ATOM 733 C CA . GLY A 1 94 ? 5.237 -8.398 16.949 1.00 89.31 94 GLY A CA 1
ATOM 734 C C . GLY A 1 94 ? 4.822 -7.296 15.966 1.00 89.31 94 GLY A C 1
ATOM 735 O O . GLY A 1 94 ? 4.913 -7.514 14.759 1.00 89.31 94 GLY A O 1
ATOM 736 N N . PHE A 1 95 ? 4.444 -6.104 16.442 1.00 92.44 95 PHE A N 1
ATOM 737 C CA . PHE A 1 95 ? 3.961 -5.006 15.600 1.00 92.44 95 PHE A CA 1
ATOM 738 C C . PHE A 1 95 ? 4.830 -3.750 15.707 1.00 92.44 95 PHE A C 1
ATOM 740 O O . PHE A 1 95 ? 5.474 -3.485 16.718 1.00 92.44 95 PHE A O 1
ATOM 747 N N . GLN A 1 96 ? 4.835 -2.950 14.639 1.00 91.19 96 GLN A N 1
ATOM 748 C CA . GLN A 1 96 ? 5.582 -1.686 14.568 1.00 91.19 96 GLN A CA 1
ATOM 749 C C . GLN A 1 96 ? 4.751 -0.489 15.041 1.00 91.19 96 GLN A C 1
ATOM 751 O O . GLN A 1 96 ? 5.298 0.560 15.371 1.00 91.19 96 GLN A O 1
ATOM 756 N N . LEU A 1 97 ? 3.425 -0.629 15.012 1.00 94.00 97 LEU A N 1
ATOM 757 C CA . LEU A 1 97 ? 2.465 0.400 15.380 1.00 94.00 97 LEU A CA 1
ATOM 758 C C . LEU A 1 97 ? 1.288 -0.259 16.081 1.00 94.00 97 LEU A C 1
ATOM 760 O O . LEU A 1 97 ? 0.807 -1.300 15.639 1.00 94.00 97 LEU A O 1
ATOM 764 N N . THR A 1 98 ? 0.794 0.355 17.150 1.00 96.56 98 THR A N 1
ATOM 765 C CA . THR A 1 98 ? -0.516 0.029 17.711 1.00 96.56 98 THR A CA 1
ATOM 766 C C . THR A 1 98 ? -1.315 1.305 17.898 1.00 96.56 98 THR A C 1
ATOM 768 O O . THR A 1 98 ? -0.829 2.286 18.450 1.00 96.56 98 THR A O 1
ATOM 771 N N . LEU A 1 99 ? -2.539 1.296 17.383 1.00 96.62 99 LEU A N 1
ATOM 772 C CA . LEU A 1 99 ? -3.492 2.385 17.486 1.00 96.62 99 LEU A CA 1
ATOM 773 C C . LEU A 1 99 ? -4.610 1.970 18.427 1.00 96.62 99 LEU A C 1
ATOM 775 O O . LEU A 1 99 ? -5.274 0.960 18.204 1.00 96.62 99 LEU A O 1
ATOM 779 N N . LYS A 1 100 ? -4.857 2.783 19.442 1.00 95.62 100 LYS A N 1
ATOM 780 C CA . LYS A 1 100 ? -6.057 2.719 20.258 1.00 95.62 100 LYS A CA 1
ATOM 781 C C . LYS A 1 100 ? -7.125 3.589 19.601 1.00 95.62 100 LYS A C 1
ATOM 783 O O . LYS A 1 100 ? -6.975 4.802 19.465 1.00 95.62 100 LYS A O 1
ATOM 788 N N . LEU A 1 101 ? -8.194 2.940 19.165 1.00 94.69 101 LEU A N 1
ATOM 789 C CA . LEU A 1 101 ? -9.338 3.540 18.498 1.00 94.69 101 LEU A CA 1
ATOM 790 C C . LEU A 1 101 ? -10.442 3.775 19.524 1.00 94.69 101 LEU A C 1
ATOM 792 O O . LEU A 1 101 ? -10.962 2.816 20.100 1.00 94.69 101 LEU A O 1
ATOM 796 N N . ASN A 1 102 ? -10.819 5.036 19.728 1.00 91.44 102 ASN A N 1
ATOM 797 C CA . ASN A 1 102 ? -11.962 5.375 20.563 1.00 91.44 102 ASN A CA 1
ATOM 798 C C . ASN A 1 102 ? -13.245 5.429 19.721 1.00 91.44 102 ASN A C 1
ATOM 800 O O . ASN A 1 102 ? -13.477 6.368 18.954 1.00 91.44 102 ASN A O 1
ATOM 804 N N . LEU A 1 103 ? -14.057 4.378 19.821 1.00 88.00 103 LEU A N 1
ATOM 805 C CA . LEU A 1 103 ? -15.243 4.173 18.991 1.00 88.00 103 LEU A CA 1
ATOM 806 C C . LEU A 1 103 ? -16.422 5.059 19.419 1.00 88.00 103 LEU A C 1
ATOM 808 O O . LEU A 1 103 ? -17.317 5.309 18.611 1.00 88.00 103 LEU A O 1
ATOM 812 N N . ASP A 1 104 ? -16.434 5.560 20.658 1.00 86.50 104 ASP A N 1
ATOM 813 C CA . ASP A 1 104 ? -17.475 6.470 21.158 1.00 86.50 104 ASP A CA 1
ATOM 814 C C . ASP A 1 104 ? -17.439 7.857 20.484 1.00 86.50 104 ASP A C 1
ATOM 816 O O . ASP A 1 104 ? -18.473 8.510 20.337 1.00 86.50 104 ASP A O 1
ATOM 820 N N . HIS A 1 105 ? -16.260 8.268 20.019 1.00 87.50 105 HIS A N 1
ATOM 821 C CA . HIS A 1 105 ? -15.993 9.528 19.342 1.00 87.50 105 HIS A CA 1
ATOM 822 C C . HIS A 1 105 ? -16.321 9.457 17.840 1.00 87.50 105 HIS A C 1
ATOM 824 O O . HIS A 1 105 ? -16.256 10.476 17.147 1.00 87.50 105 HIS A O 1
ATOM 830 N N . ILE A 1 106 ? -16.706 8.282 17.318 1.00 86.81 106 ILE A N 1
ATOM 831 C CA . ILE A 1 106 ? -17.198 8.138 15.943 1.00 86.81 106 ILE A CA 1
ATOM 832 C C . ILE A 1 106 ? -18.623 8.726 15.844 1.00 86.81 106 ILE A C 1
ATOM 834 O O . ILE A 1 106 ? -19.532 8.272 16.553 1.00 86.81 106 ILE A O 1
ATOM 838 N N . PRO A 1 107 ? -18.874 9.693 14.935 1.00 85.06 107 PRO A N 1
ATOM 839 C CA . PRO A 1 107 ? -20.179 10.337 14.786 1.00 85.06 107 PRO A CA 1
ATOM 840 C C . PRO A 1 107 ? -21.309 9.342 14.505 1.00 85.06 107 PRO A C 1
ATOM 842 O O . PRO A 1 107 ? -21.225 8.565 13.566 1.00 85.06 107 PRO A O 1
ATOM 845 N N . ARG A 1 108 ? -22.431 9.416 15.233 1.00 81.81 108 ARG A N 1
ATOM 846 C CA . ARG A 1 108 ? -23.596 8.524 15.014 1.00 81.81 108 ARG A CA 1
ATOM 847 C C . ARG A 1 108 ? -24.430 8.843 13.762 1.00 81.81 108 ARG A C 1
ATOM 849 O O . ARG A 1 108 ? -25.422 8.170 13.491 1.00 81.81 108 ARG A O 1
ATOM 856 N N . ASN A 1 109 ? -24.078 9.893 13.024 1.00 84.19 109 ASN A N 1
ATOM 857 C CA . ASN A 1 109 ? -24.753 10.300 11.788 1.00 84.19 109 ASN A CA 1
ATOM 858 C C . ASN A 1 109 ? -24.161 9.553 10.575 1.00 84.19 109 ASN A C 1
ATOM 860 O O . ASN A 1 109 ? -23.372 8.641 10.735 1.00 84.19 109 ASN A O 1
ATOM 864 N N . LYS A 1 110 ? -24.490 9.920 9.334 1.00 77.75 110 LYS A N 1
ATOM 865 C CA . LYS A 1 110 ? -23.943 9.221 8.151 1.00 77.75 110 LYS A CA 1
ATOM 866 C C . LYS A 1 110 ? -22.421 9.374 7.958 1.00 77.75 110 LYS A C 1
ATOM 868 O O . LYS A 1 110 ? -21.862 8.672 7.117 1.00 77.75 110 LYS A O 1
ATOM 873 N N . ASP A 1 111 ? -21.752 10.221 8.739 1.00 87.44 111 ASP A N 1
ATOM 874 C CA . ASP A 1 111 ? -20.330 10.522 8.577 1.00 87.44 111 ASP A CA 1
ATOM 875 C C . ASP A 1 111 ? -19.409 9.438 9.167 1.00 87.44 111 ASP A C 1
ATOM 877 O O . ASP A 1 111 ? -18.233 9.402 8.802 1.00 87.44 111 ASP A O 1
ATOM 881 N N . TYR A 1 112 ? -19.911 8.493 9.988 1.00 90.06 112 TYR A N 1
ATOM 882 C CA . TYR A 1 112 ? -19.076 7.389 10.508 1.00 90.06 112 TYR A CA 1
ATOM 883 C C . TYR A 1 112 ? -18.415 6.573 9.397 1.00 90.06 112 TYR A C 1
ATOM 885 O O . TYR A 1 112 ? -17.305 6.081 9.578 1.00 90.06 112 TYR A O 1
ATOM 893 N N . VAL A 1 113 ? -19.081 6.417 8.244 1.00 92.94 113 VAL A N 1
ATOM 894 C CA . VAL A 1 113 ? -18.538 5.640 7.118 1.00 92.94 113 VAL A CA 1
ATOM 895 C C . VAL A 1 113 ? -17.247 6.275 6.623 1.00 92.94 113 VAL A C 1
ATOM 897 O O . VAL A 1 113 ? -16.282 5.559 6.380 1.00 92.94 113 VAL A O 1
ATOM 900 N N . LYS A 1 114 ? -17.228 7.608 6.524 1.00 92.88 114 LYS A N 1
ATOM 901 C CA . LYS A 1 114 ? -16.062 8.372 6.091 1.00 92.88 114 LYS A CA 1
ATOM 902 C C . LYS A 1 114 ? -14.948 8.318 7.133 1.00 92.88 114 LYS A C 1
ATOM 904 O O . LYS A 1 114 ? -13.807 8.094 6.771 1.00 92.88 114 LYS A O 1
ATOM 909 N N . VAL A 1 115 ? -15.282 8.439 8.418 1.00 93.25 115 VAL A N 1
ATOM 910 C CA . VAL A 1 115 ? -14.298 8.322 9.510 1.00 93.25 115 VAL A CA 1
ATOM 911 C C . VAL A 1 115 ? -13.635 6.942 9.514 1.00 93.25 115 VAL A C 1
ATOM 913 O O . VAL A 1 115 ? -12.416 6.835 9.599 1.00 93.25 115 VAL A O 1
ATOM 916 N N . ILE A 1 116 ? -14.420 5.872 9.376 1.00 94.88 116 ILE A N 1
ATOM 917 C CA . ILE A 1 116 ? -13.884 4.506 9.314 1.00 94.88 116 ILE A CA 1
ATOM 918 C C . ILE A 1 116 ? -13.070 4.288 8.032 1.00 94.88 116 ILE A C 1
ATOM 920 O O . ILE A 1 116 ? -12.055 3.594 8.058 1.00 94.88 116 ILE A O 1
ATOM 924 N N . GLU A 1 117 ? -13.485 4.885 6.916 1.00 95.12 117 GLU A N 1
ATOM 925 C CA . GLU A 1 117 ? -12.716 4.885 5.671 1.00 95.12 117 GLU A CA 1
ATOM 926 C C . GLU A 1 117 ? -11.367 5.592 5.837 1.00 95.12 117 GLU A C 1
ATOM 928 O O . GLU A 1 117 ? -10.353 5.005 5.471 1.00 95.12 117 GLU A O 1
ATOM 933 N N . ASP A 1 118 ? -11.337 6.765 6.475 1.00 94.31 118 ASP A N 1
ATOM 934 C CA . ASP A 1 118 ? -10.116 7.519 6.773 1.00 94.31 118 ASP A CA 1
ATOM 935 C C . ASP A 1 118 ? -9.155 6.691 7.645 1.00 94.31 118 ASP A C 1
ATOM 937 O O . ASP A 1 118 ? -7.979 6.559 7.299 1.00 94.31 118 ASP A O 1
ATOM 941 N N . ILE A 1 119 ? -9.648 6.040 8.710 1.00 95.19 119 ILE A N 1
ATOM 942 C CA . ILE A 1 119 ? -8.852 5.103 9.533 1.00 95.19 119 ILE A CA 1
ATOM 943 C C . ILE A 1 119 ? -8.305 3.956 8.670 1.00 95.19 119 ILE A C 1
ATOM 945 O O . ILE A 1 119 ? -7.144 3.565 8.792 1.00 95.19 119 ILE A O 1
ATOM 949 N N . SER A 1 120 ? -9.114 3.449 7.740 1.00 96.12 120 SER A N 1
ATOM 950 C CA . SER A 1 120 ? -8.730 2.344 6.857 1.00 96.12 120 SER A CA 1
ATOM 951 C C . SER A 1 120 ? -7.668 2.729 5.817 1.00 96.12 120 SER A C 1
ATOM 953 O O . SER A 1 120 ? -7.130 1.847 5.152 1.00 96.12 120 SER A O 1
ATOM 955 N N . THR A 1 121 ? -7.310 4.014 5.683 1.00 95.31 121 THR A N 1
ATOM 956 C CA . THR A 1 121 ? -6.215 4.474 4.806 1.00 95.31 121 THR A CA 1
ATOM 957 C C . THR A 1 121 ? -4.822 4.366 5.431 1.00 95.31 121 THR A C 1
ATOM 959 O O . THR A 1 121 ? -3.833 4.671 4.757 1.00 95.31 121 THR A O 1
ATOM 962 N N . ILE A 1 122 ? -4.712 3.925 6.688 1.00 94.06 122 ILE A N 1
ATOM 963 C CA . ILE A 1 122 ? -3.472 3.916 7.480 1.00 94.06 122 ILE A CA 1
ATOM 964 C C . ILE A 1 122 ? -2.260 3.307 6.751 1.00 94.06 122 ILE A C 1
ATOM 966 O O . ILE A 1 122 ? -1.186 3.907 6.746 1.00 94.06 122 ILE A O 1
ATOM 970 N N . GLN A 1 123 ? -2.429 2.181 6.049 1.00 92.50 123 GLN A N 1
ATOM 971 C CA . GLN A 1 123 ? -1.357 1.565 5.255 1.00 92.50 123 GLN A CA 1
ATOM 972 C C . GLN A 1 123 ? -0.884 2.500 4.142 1.00 92.50 123 GLN A C 1
ATOM 974 O O . GLN A 1 123 ? 0.316 2.711 3.976 1.00 92.50 123 GLN A O 1
ATOM 979 N N . SER A 1 124 ? -1.814 3.094 3.391 1.00 92.62 124 SER A N 1
ATOM 980 C CA . SER A 1 124 ? -1.474 4.033 2.319 1.00 92.62 124 SER A CA 1
ATOM 981 C C . SER A 1 124 ? -0.748 5.273 2.858 1.00 92.62 124 SER A C 1
ATOM 983 O O . SER A 1 124 ? 0.168 5.788 2.211 1.00 92.62 124 SER A O 1
ATOM 985 N N . VAL A 1 125 ? -1.094 5.728 4.069 1.00 94.06 125 VAL A N 1
ATOM 986 C CA . VAL A 1 125 ? -0.415 6.839 4.746 1.00 94.06 125 VAL A CA 1
ATOM 987 C C . VAL A 1 125 ? 1.014 6.452 5.119 1.00 94.06 125 VAL A C 1
ATOM 989 O O . VAL A 1 125 ? 1.930 7.222 4.831 1.00 94.06 125 VAL A O 1
ATOM 992 N N . ILE A 1 126 ? 1.227 5.260 5.678 1.00 92.00 126 ILE A N 1
ATOM 993 C CA . ILE A 1 126 ? 2.564 4.761 6.030 1.00 92.00 126 ILE A CA 1
ATOM 994 C C . ILE A 1 126 ? 3.429 4.600 4.774 1.00 92.00 126 ILE A C 1
ATOM 996 O O . ILE A 1 126 ? 4.496 5.205 4.686 1.00 92.00 126 ILE A O 1
ATOM 1000 N N . LEU A 1 127 ? 2.949 3.871 3.762 1.00 90.31 127 LEU A N 1
ATOM 1001 C CA . LEU A 1 127 ? 3.699 3.624 2.524 1.00 90.31 127 LEU A CA 1
ATOM 1002 C C . LEU A 1 127 ? 4.021 4.920 1.772 1.00 90.31 127 LEU A C 1
ATOM 1004 O O . LEU A 1 127 ? 5.146 5.117 1.313 1.00 90.31 127 LEU A O 1
ATOM 1008 N N . SER A 1 128 ? 3.058 5.841 1.667 1.00 91.31 128 SER A N 1
ATOM 1009 C CA . SER A 1 128 ? 3.302 7.130 1.010 1.00 91.31 128 SER A CA 1
ATOM 1010 C C . SER A 1 128 ? 4.251 8.027 1.803 1.00 91.31 128 SER A C 1
ATOM 1012 O O . SER A 1 128 ? 4.951 8.841 1.198 1.00 91.31 128 SER A O 1
ATOM 1014 N N . SER A 1 129 ? 4.299 7.884 3.130 1.00 91.62 129 SER A N 1
ATOM 1015 C CA . SER A 1 129 ? 5.247 8.614 3.970 1.00 91.62 129 SER A CA 1
ATOM 1016 C C . SER A 1 129 ? 6.662 8.084 3.785 1.00 91.62 129 SER A C 1
ATOM 1018 O O . SER A 1 129 ? 7.545 8.867 3.443 1.00 91.62 129 SER A O 1
ATOM 1020 N N . GLN A 1 130 ? 6.842 6.761 3.846 1.00 88.88 130 GLN A N 1
ATOM 1021 C CA . GLN A 1 130 ? 8.126 6.119 3.562 1.00 88.88 130 GLN A CA 1
ATOM 1022 C C . GLN A 1 130 ? 8.641 6.480 2.162 1.00 88.88 130 GLN A C 1
ATOM 1024 O O . GLN A 1 130 ? 9.796 6.871 2.010 1.00 88.88 130 GLN A O 1
ATOM 1029 N N . LEU A 1 131 ? 7.781 6.431 1.136 1.00 89.19 131 LEU A N 1
ATOM 1030 C CA . LEU A 1 131 ? 8.172 6.800 -0.226 1.00 89.19 131 LEU A CA 1
ATOM 1031 C C . LEU A 1 131 ? 8.595 8.272 -0.327 1.00 89.19 131 LEU A C 1
ATOM 1033 O O . LEU A 1 131 ? 9.577 8.579 -0.998 1.00 89.19 131 LEU A O 1
ATOM 1037 N N . LYS A 1 132 ? 7.892 9.195 0.341 1.00 89.75 132 LYS A N 1
ATOM 1038 C CA . LYS A 1 132 ? 8.285 10.615 0.370 1.00 89.75 132 LYS A CA 1
ATOM 1039 C C . LYS A 1 132 ? 9.632 10.823 1.041 1.00 89.75 132 LYS A C 1
ATOM 1041 O O . LYS A 1 132 ? 10.433 11.596 0.531 1.00 89.75 132 LYS A O 1
ATOM 1046 N N . GLU A 1 133 ? 9.886 10.134 2.145 1.00 87.00 133 GLU A N 1
ATOM 1047 C CA . GLU A 1 133 ? 11.163 10.214 2.851 1.00 87.00 133 GLU A CA 1
ATOM 1048 C C . GLU A 1 133 ? 12.307 9.660 2.008 1.00 87.00 133 GLU A C 1
ATOM 1050 O O . GLU A 1 133 ? 13.333 10.325 1.879 1.00 87.00 133 GLU A O 1
ATOM 1055 N N . ILE A 1 134 ? 12.105 8.511 1.352 1.00 84.00 134 ILE A N 1
ATOM 1056 C CA . ILE A 1 134 ? 13.050 7.973 0.367 1.00 84.00 134 ILE A CA 1
ATOM 1057 C C . ILE A 1 134 ? 13.327 9.031 -0.699 1.00 84.00 134 ILE A C 1
ATOM 1059 O O . ILE A 1 134 ? 14.478 9.362 -0.954 1.00 84.00 134 ILE A O 1
ATOM 1063 N N . LEU A 1 135 ? 12.286 9.627 -1.281 1.00 83.50 135 LEU A N 1
ATOM 1064 C CA . LEU A 1 135 ? 12.451 10.637 -2.319 1.00 83.50 135 LEU A CA 1
ATOM 1065 C C . LEU A 1 135 ? 13.175 11.892 -1.816 1.00 83.50 135 LEU A C 1
ATOM 1067 O O . LEU A 1 135 ? 13.997 12.426 -2.557 1.00 83.50 135 LEU A O 1
ATOM 1071 N N . TRP A 1 136 ? 12.910 12.365 -0.594 1.00 81.06 136 TRP A N 1
ATOM 1072 C CA . TRP A 1 136 ? 13.552 13.550 -0.012 1.00 81.06 136 TRP A CA 1
ATOM 1073 C C . TRP A 1 136 ? 15.020 13.328 0.350 1.00 81.06 136 TRP A C 1
ATOM 1075 O O . TRP A 1 136 ? 15.846 14.190 0.045 1.00 81.06 136 TRP A O 1
ATOM 1085 N N . ASN A 1 137 ? 15.344 12.181 0.947 1.00 68.94 137 ASN A N 1
ATOM 1086 C CA . ASN A 1 137 ? 16.668 11.882 1.499 1.00 68.94 137 ASN A CA 1
ATOM 1087 C C . ASN A 1 137 ? 17.730 11.577 0.430 1.00 68.94 137 ASN A C 1
ATOM 1089 O O . ASN A 1 137 ? 18.917 11.559 0.727 1.00 68.94 137 ASN A O 1
ATOM 1093 N N . VAL A 1 138 ? 17.335 11.414 -0.834 1.00 60.94 138 VAL A N 1
ATOM 1094 C CA . VAL A 1 138 ? 18.242 11.156 -1.976 1.00 60.94 138 VAL A CA 1
ATOM 1095 C C . VAL A 1 138 ? 19.054 12.394 -2.388 1.00 60.94 138 VAL A C 1
ATOM 1097 O O . VAL A 1 138 ? 19.863 12.351 -3.308 1.00 60.94 138 VAL A O 1
ATOM 1100 N N . ASN A 1 139 ? 18.863 13.520 -1.703 1.00 52.12 139 ASN A N 1
ATOM 1101 C CA . ASN A 1 139 ? 19.470 14.801 -2.047 1.00 52.12 139 ASN A CA 1
ATOM 1102 C C . ASN A 1 139 ? 20.917 15.012 -1.574 1.00 52.12 139 ASN A C 1
ATOM 1104 O O . ASN A 1 139 ? 21.410 16.122 -1.764 1.00 52.12 139 ASN A O 1
ATOM 1108 N N . SER A 1 140 ? 21.597 14.035 -0.962 1.00 53.00 140 SER A N 1
ATOM 1109 C CA . SER A 1 140 ? 22.860 14.347 -0.280 1.00 53.00 140 SER A CA 1
ATOM 1110 C C . SER A 1 140 ? 24.180 13.949 -0.942 1.00 53.00 140 SER A C 1
ATOM 1112 O O . SER A 1 140 ? 25.135 14.594 -0.539 1.00 53.00 140 SER A O 1
ATOM 1114 N N . ASP A 1 141 ? 24.320 13.010 -1.903 1.00 51.97 141 ASP A N 1
ATOM 1115 C CA . ASP A 1 141 ? 25.709 12.729 -2.377 1.00 51.97 141 ASP A CA 1
ATOM 1116 C C . ASP A 1 141 ? 26.018 11.981 -3.701 1.00 51.97 141 ASP A C 1
ATOM 1118 O O . ASP A 1 141 ? 27.188 11.901 -4.058 1.00 51.97 141 ASP A O 1
ATOM 1122 N N . ASP A 1 142 ? 25.082 11.468 -4.506 1.00 53.03 142 ASP A N 1
ATOM 1123 C CA . ASP A 1 142 ? 25.468 10.555 -5.615 1.00 53.03 142 ASP A CA 1
ATOM 1124 C C . ASP A 1 142 ? 25.385 11.173 -7.025 1.00 53.03 142 ASP A C 1
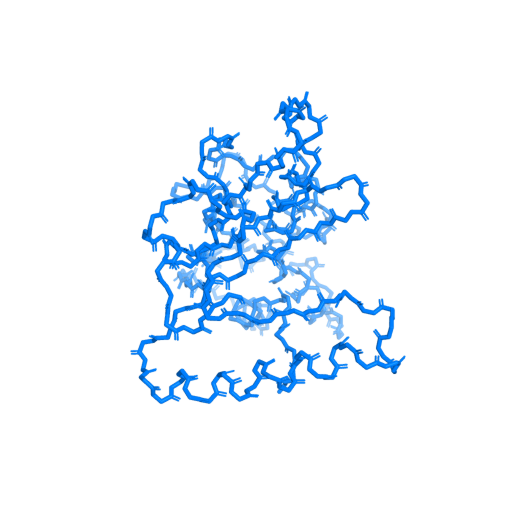ATOM 1126 O O . ASP A 1 142 ? 24.751 10.639 -7.933 1.00 53.03 142 ASP A O 1
ATOM 1130 N N . ALA A 1 143 ? 26.068 12.301 -7.243 1.00 52.03 143 ALA A N 1
ATOM 1131 C CA . ALA A 1 143 ? 26.375 12.801 -8.591 1.00 52.03 143 ALA A CA 1
ATOM 1132 C C . ALA A 1 143 ? 27.823 12.480 -8.999 1.00 52.03 143 ALA A C 1
ATOM 1134 O O . ALA A 1 143 ? 28.502 13.289 -9.632 1.00 52.03 143 ALA A O 1
ATOM 1135 N N . VAL A 1 144 ? 28.326 11.296 -8.648 1.00 49.31 144 VAL A N 1
ATOM 1136 C CA . VAL A 1 144 ? 29.618 10.838 -9.162 1.00 49.31 144 VAL A CA 1
ATOM 1137 C C . VAL A 1 144 ? 29.386 10.299 -10.581 1.00 49.31 144 VAL A C 1
ATOM 1139 O O . VAL A 1 144 ? 28.743 9.277 -10.777 1.00 49.31 144 VAL A O 1
ATOM 1142 N N . GLN A 1 145 ? 29.881 11.030 -11.589 1.00 53.06 145 GLN A N 1
ATOM 1143 C CA . GLN A 1 145 ? 29.911 10.655 -13.021 1.00 53.06 145 GLN A CA 1
ATOM 1144 C C . GLN A 1 145 ? 28.577 10.638 -13.801 1.00 53.06 145 GLN A C 1
ATOM 1146 O O . GLN A 1 145 ? 28.489 10.010 -14.853 1.00 53.06 145 GLN A O 1
ATOM 1151 N N . GLY A 1 146 ? 27.542 11.362 -13.361 1.00 57.75 146 GLY A N 1
ATOM 1152 C CA . GLY A 1 146 ? 26.305 11.521 -14.149 1.00 57.75 146 GLY A CA 1
ATOM 1153 C C . GLY A 1 146 ? 25.420 10.269 -14.234 1.00 57.75 146 GLY A C 1
ATOM 1154 O O . GLY A 1 146 ? 24.426 10.276 -14.959 1.00 57.75 146 GLY A O 1
ATOM 1155 N N . MET A 1 147 ? 25.747 9.213 -13.482 1.00 63.94 147 MET A N 1
ATOM 1156 C CA . MET A 1 147 ? 24.874 8.060 -13.278 1.00 63.94 147 MET A CA 1
ATOM 1157 C C . MET A 1 147 ? 24.072 8.260 -11.994 1.00 63.94 147 MET A C 1
ATOM 1159 O O . MET A 1 147 ? 24.624 8.262 -10.899 1.00 63.94 147 MET A O 1
ATOM 1163 N N . TYR A 1 148 ? 22.759 8.435 -12.134 1.00 76.06 148 TYR A N 1
ATOM 1164 C CA . TYR A 1 148 ? 21.846 8.479 -10.995 1.00 76.06 148 TYR A CA 1
ATOM 1165 C C . TYR A 1 148 ? 21.618 7.059 -10.490 1.00 76.06 148 TYR A C 1
ATOM 1167 O O . TYR A 1 148 ? 21.123 6.213 -11.236 1.00 76.06 148 TYR A O 1
ATOM 1175 N N . LYS A 1 149 ? 21.983 6.799 -9.236 1.00 83.38 149 LYS A N 1
ATOM 1176 C CA . LYS A 1 149 ? 21.856 5.472 -8.638 1.00 83.38 149 LYS A CA 1
ATOM 1177 C C . LYS A 1 149 ? 20.377 5.092 -8.454 1.00 83.38 149 LYS A C 1
ATOM 1179 O O . LYS A 1 149 ? 19.636 5.864 -7.836 1.00 83.38 149 LYS A O 1
ATOM 1184 N N . PRO A 1 150 ? 19.934 3.926 -8.954 1.00 88.94 150 PRO A N 1
ATOM 1185 C CA . PRO A 1 150 ? 18.603 3.419 -8.666 1.00 88.94 150 PRO A CA 1
ATOM 1186 C C . PRO A 1 150 ? 18.423 3.115 -7.182 1.00 88.94 150 PRO A C 1
ATOM 1188 O O . PRO A 1 150 ? 19.317 2.613 -6.503 1.00 88.94 150 PRO A O 1
ATOM 1191 N N . ILE A 1 151 ? 17.229 3.400 -6.680 1.00 89.00 151 ILE A N 1
ATOM 1192 C CA . ILE A 1 151 ? 16.807 3.030 -5.336 1.00 89.00 151 ILE A CA 1
ATOM 1193 C C . ILE A 1 151 ? 15.836 1.876 -5.484 1.00 89.00 151 ILE A C 1
ATOM 1195 O O . ILE A 1 151 ? 14.744 2.046 -6.031 1.00 89.00 151 ILE A O 1
ATOM 1199 N N . LYS A 1 152 ? 16.235 0.706 -4.993 1.00 90.81 152 LYS A N 1
ATOM 1200 C CA . LYS A 1 152 ? 15.371 -0.469 -4.940 1.00 90.81 152 LYS A CA 1
ATOM 1201 C C . LYS A 1 152 ? 14.322 -0.289 -3.845 1.00 90.81 152 LYS A C 1
ATOM 1203 O O . LYS A 1 152 ? 14.659 -0.253 -2.664 1.00 90.81 152 LYS A O 1
ATOM 1208 N N . VAL A 1 153 ? 13.062 -0.222 -4.254 1.00 90.56 153 VAL A N 1
ATOM 1209 C CA . VAL A 1 153 ? 11.893 -0.138 -3.384 1.00 90.56 153 VAL A CA 1
ATOM 1210 C C . VAL A 1 153 ? 11.185 -1.493 -3.350 1.00 90.56 153 VAL A C 1
ATOM 1212 O O . VAL A 1 153 ? 10.751 -2.006 -4.379 1.00 90.56 153 VAL A O 1
ATOM 1215 N N . VAL A 1 154 ? 11.058 -2.082 -2.165 1.00 87.25 154 VAL A N 1
ATOM 1216 C CA . VAL A 1 154 ? 10.501 -3.416 -1.924 1.00 87.25 154 VAL A CA 1
ATOM 1217 C C . VAL A 1 154 ? 9.204 -3.285 -1.129 1.00 87.25 154 VAL A C 1
ATOM 1219 O O . VAL A 1 154 ? 9.221 -3.210 0.093 1.00 87.25 154 VAL A O 1
ATOM 1222 N N . TYR A 1 155 ? 8.063 -3.268 -1.820 1.00 80.06 155 TYR A N 1
ATOM 1223 C CA . TYR A 1 155 ? 6.751 -3.362 -1.162 1.00 80.06 155 TYR A CA 1
ATOM 1224 C C . TYR A 1 155 ? 6.270 -4.816 -1.047 1.00 80.06 155 TYR A C 1
ATOM 1226 O O . TYR A 1 155 ? 5.442 -5.127 -0.202 1.00 80.06 155 TYR A O 1
ATOM 1234 N N . HIS A 1 156 ? 6.795 -5.718 -1.880 1.00 80.88 156 HIS A N 1
ATOM 1235 C CA . HIS A 1 156 ? 6.569 -7.155 -1.799 1.00 80.88 156 HIS A CA 1
ATOM 1236 C C . HIS A 1 156 ? 7.891 -7.887 -2.102 1.00 80.88 156 HIS A C 1
ATOM 1238 O O . HIS A 1 156 ? 8.589 -7.490 -3.040 1.00 80.88 156 HIS A O 1
ATOM 1244 N N . PRO A 1 157 ? 8.263 -8.958 -1.366 1.00 76.94 157 PRO A N 1
ATOM 1245 C CA . PRO A 1 157 ? 9.610 -9.544 -1.433 1.00 76.94 157 PRO A CA 1
ATOM 1246 C C . PRO A 1 157 ? 10.083 -9.990 -2.824 1.00 76.94 157 PRO A C 1
ATOM 1248 O O . PRO A 1 157 ? 11.281 -10.106 -3.055 1.00 76.94 157 PRO A O 1
ATOM 1251 N N . ARG A 1 158 ? 9.155 -10.273 -3.746 1.00 79.19 158 ARG A N 1
ATOM 1252 C CA . ARG A 1 158 ? 9.457 -10.746 -5.112 1.00 79.19 158 ARG A CA 1
ATOM 1253 C C . ARG A 1 158 ? 9.172 -9.717 -6.204 1.00 79.19 158 ARG A C 1
ATOM 1255 O O . ARG A 1 158 ? 9.360 -10.007 -7.385 1.00 79.19 158 ARG A O 1
ATOM 1262 N N . GLU A 1 159 ? 8.678 -8.546 -5.822 1.00 84.75 159 GLU A N 1
ATOM 1263 C CA . GLU A 1 159 ? 8.194 -7.521 -6.748 1.00 84.75 159 GLU A CA 1
ATOM 1264 C C . GLU A 1 159 ? 8.763 -6.157 -6.340 1.00 84.75 159 GLU A C 1
ATOM 1266 O O . GLU A 1 159 ? 8.019 -5.263 -5.934 1.00 84.75 159 GLU A O 1
ATOM 1271 N N . PRO A 1 160 ? 10.099 -5.987 -6.387 1.00 90.56 160 PRO A N 1
ATOM 1272 C CA . PRO A 1 160 ? 10.684 -4.673 -6.203 1.00 90.56 160 PRO A CA 1
ATOM 1273 C C . PRO A 1 160 ? 10.351 -3.780 -7.399 1.00 90.56 160 PRO A C 1
ATOM 1275 O O . PRO A 1 160 ? 10.155 -4.261 -8.513 1.00 90.56 160 PRO A O 1
ATOM 1278 N N . PHE A 1 161 ? 10.376 -2.474 -7.179 1.00 92.81 161 PHE A N 1
ATOM 1279 C CA . PHE A 1 161 ? 10.461 -1.482 -8.243 1.00 92.81 161 PHE A CA 1
ATOM 1280 C C . PHE A 1 161 ? 11.614 -0.530 -7.958 1.00 92.81 161 PHE A C 1
ATOM 1282 O O . PHE A 1 161 ? 12.112 -0.450 -6.837 1.00 92.81 161 PHE A O 1
ATOM 1289 N N . PHE A 1 162 ? 12.062 0.183 -8.979 1.00 92.88 162 PHE A N 1
ATOM 1290 C CA . PHE A 1 162 ? 13.209 1.070 -8.873 1.00 92.88 162 PHE A CA 1
ATOM 1291 C C . PHE A 1 162 ? 12.775 2.513 -9.030 1.00 92.88 162 PHE A C 1
ATOM 1293 O O . PHE A 1 162 ? 11.986 2.842 -9.915 1.00 92.88 162 PHE A O 1
ATOM 1300 N N . VAL A 1 163 ? 13.319 3.380 -8.184 1.00 92.06 163 VAL A N 1
ATOM 1301 C CA . VAL A 1 163 ? 13.124 4.824 -8.271 1.00 92.06 163 VAL A CA 1
ATOM 1302 C C . VAL A 1 163 ? 14.458 5.485 -8.557 1.00 92.06 163 VAL A C 1
ATOM 1304 O O . VAL A 1 163 ? 15.440 5.250 -7.860 1.00 92.06 163 VAL A O 1
ATOM 1307 N N . ILE A 1 164 ? 14.487 6.335 -9.577 1.00 88.75 164 ILE A N 1
ATOM 1308 C CA . ILE A 1 164 ? 15.682 7.051 -10.011 1.00 88.75 164 ILE A CA 1
ATOM 1309 C C . ILE A 1 164 ? 15.360 8.534 -10.016 1.00 88.75 164 ILE A C 1
ATOM 1311 O O . ILE A 1 164 ? 14.495 9.003 -10.762 1.00 88.75 164 ILE A O 1
ATOM 1315 N N . ARG A 1 165 ? 16.050 9.290 -9.166 1.00 84.50 165 ARG A N 1
ATOM 1316 C CA . ARG A 1 165 ? 15.873 10.736 -9.071 1.00 84.50 165 ARG A CA 1
ATOM 1317 C C . ARG A 1 165 ? 16.872 11.438 -9.983 1.00 84.50 165 ARG A C 1
ATOM 1319 O O . ARG A 1 165 ? 18.074 11.313 -9.795 1.00 84.50 165 ARG A O 1
ATOM 1326 N N . GLN A 1 166 ? 16.362 12.215 -10.931 1.00 83.50 166 GLN A N 1
ATOM 1327 C CA . GLN A 1 166 ? 17.138 13.110 -11.788 1.00 83.50 166 GLN A CA 1
ATOM 1328 C C . GLN A 1 166 ? 16.787 14.577 -11.453 1.00 83.50 166 GLN A C 1
ATOM 1330 O O . GLN A 1 166 ? 15.749 14.829 -10.836 1.00 83.50 166 GLN A O 1
ATOM 1335 N N . PRO A 1 167 ? 17.591 15.579 -11.859 1.00 80.75 167 PRO A N 1
ATOM 1336 C CA . PRO A 1 167 ? 17.366 16.983 -11.502 1.00 80.75 167 PRO A CA 1
ATOM 1337 C C . PRO A 1 167 ? 15.997 17.533 -11.918 1.00 80.75 167 PRO A C 1
ATOM 1339 O O . PRO A 1 167 ? 15.449 18.389 -11.232 1.00 80.75 167 PRO A O 1
ATOM 1342 N N . GLN A 1 168 ? 15.445 17.047 -13.034 1.00 83.62 168 GLN A N 1
ATOM 1343 C CA . GLN A 1 168 ? 14.197 17.554 -13.619 1.00 83.62 168 GLN A CA 1
ATOM 1344 C C . GLN A 1 168 ? 13.040 16.547 -13.581 1.00 83.62 168 GLN A C 1
ATOM 1346 O O . GLN A 1 168 ? 11.911 16.908 -13.902 1.00 83.62 168 GLN A O 1
ATOM 1351 N N . LYS A 1 169 ? 13.299 15.284 -13.220 1.00 87.81 169 LYS A N 1
ATOM 1352 C CA . LYS A 1 169 ? 12.282 14.226 -13.226 1.00 87.81 169 LYS A CA 1
ATOM 1353 C C . LYS A 1 169 ? 12.616 13.096 -12.261 1.00 87.81 169 LYS A C 1
ATOM 1355 O O . LYS A 1 169 ? 13.770 12.884 -11.901 1.00 87.81 169 LYS A O 1
ATOM 1360 N N . ILE A 1 170 ? 11.592 12.342 -11.889 1.00 89.69 170 ILE A N 1
ATOM 1361 C CA . ILE A 1 170 ? 11.721 11.071 -11.179 1.00 89.69 170 ILE A CA 1
ATOM 1362 C C . ILE A 1 170 ? 11.269 9.982 -12.145 1.00 89.69 170 ILE A C 1
ATOM 1364 O O . ILE A 1 170 ? 10.224 10.121 -12.779 1.00 89.69 170 ILE A O 1
ATOM 1368 N N . ILE A 1 171 ? 12.063 8.924 -12.266 1.00 91.75 171 ILE A N 1
ATOM 1369 C CA . ILE A 1 171 ? 11.732 7.740 -13.055 1.00 91.75 171 ILE A CA 1
ATOM 1370 C C . ILE A 1 171 ? 11.374 6.629 -12.071 1.00 91.75 171 ILE A C 1
ATOM 1372 O O . ILE A 1 171 ? 12.126 6.379 -11.131 1.00 91.75 171 ILE A O 1
ATOM 1376 N N . ALA A 1 172 ? 10.232 5.981 -12.281 1.00 93.94 172 ALA A N 1
ATOM 1377 C CA . ALA A 1 172 ? 9.856 4.759 -11.585 1.00 93.94 172 ALA A CA 1
ATOM 1378 C C . ALA A 1 172 ? 9.808 3.622 -12.609 1.00 93.94 172 ALA A C 1
ATOM 1380 O O . ALA A 1 172 ? 9.137 3.759 -13.630 1.00 93.94 172 ALA A O 1
ATOM 1381 N N . ILE A 1 173 ? 10.538 2.539 -12.355 1.00 94.81 173 ILE A N 1
ATOM 1382 C CA . ILE A 1 173 ? 10.638 1.379 -13.248 1.00 94.81 173 ILE A CA 1
ATOM 1383 C C . ILE A 1 173 ? 10.097 0.169 -12.499 1.00 94.81 173 ILE A C 1
ATOM 1385 O O . ILE A 1 173 ? 10.559 -0.113 -11.391 1.00 94.81 173 ILE A O 1
ATOM 1389 N N . PHE A 1 174 ? 9.141 -0.541 -13.096 1.00 94.62 174 PHE A N 1
ATOM 1390 C CA . PHE A 1 174 ? 8.441 -1.660 -12.468 1.00 94.62 174 PHE A CA 1
ATOM 1391 C C . PHE A 1 174 ? 8.779 -2.967 -13.196 1.00 94.62 174 PHE A C 1
ATOM 1393 O O . PHE A 1 174 ? 8.144 -3.286 -14.194 1.00 94.62 174 PHE A O 1
ATOM 1400 N N . PRO A 1 175 ? 9.751 -3.755 -12.707 1.00 94.19 175 PRO A N 1
ATOM 1401 C CA . PRO A 1 175 ? 9.976 -5.109 -13.194 1.00 94.19 175 PRO A CA 1
ATOM 1402 C C . PRO A 1 175 ? 8.750 -6.001 -12.953 1.00 94.19 175 PRO A C 1
ATOM 1404 O O . PRO A 1 175 ? 8.419 -6.317 -11.809 1.00 94.19 175 PRO A O 1
ATOM 1407 N N . ILE A 1 176 ? 8.081 -6.437 -14.024 1.00 92.25 176 ILE A N 1
ATOM 1408 C CA . ILE A 1 176 ? 6.810 -7.168 -13.928 1.00 92.25 176 ILE A CA 1
ATOM 1409 C C . ILE A 1 176 ? 7.006 -8.663 -14.182 1.00 92.25 176 ILE A C 1
ATOM 1411 O O . ILE A 1 176 ? 7.558 -9.090 -15.199 1.00 92.25 176 ILE A O 1
ATOM 1415 N N . ARG A 1 177 ? 6.496 -9.490 -13.263 1.00 91.56 177 ARG A N 1
ATOM 1416 C CA . ARG A 1 177 ? 6.547 -10.953 -13.358 1.00 91.56 177 ARG A CA 1
ATOM 1417 C C . ARG A 1 177 ? 5.148 -11.544 -13.295 1.00 91.56 177 ARG A C 1
ATOM 1419 O O . ARG A 1 177 ? 4.443 -11.371 -12.308 1.00 91.56 177 ARG A O 1
ATOM 1426 N N . PHE A 1 178 ? 4.784 -12.305 -14.316 1.00 92.56 178 PHE A N 1
ATOM 1427 C CA . PHE A 1 178 ? 3.548 -13.076 -14.346 1.00 92.56 178 PHE A CA 1
ATOM 1428 C C . PHE A 1 178 ? 3.828 -14.546 -14.065 1.00 92.56 178 PHE A C 1
ATOM 1430 O O . PHE A 1 178 ? 4.811 -15.108 -14.551 1.00 92.56 178 PHE A O 1
ATOM 1437 N N . LYS A 1 179 ? 2.954 -15.186 -13.286 1.00 92.19 179 LYS A N 1
ATOM 1438 C CA . LYS A 1 179 ? 3.030 -16.635 -13.054 1.00 92.19 179 LYS A CA 1
ATOM 1439 C C . LYS A 1 179 ? 2.576 -17.404 -14.292 1.00 92.19 179 LYS A C 1
ATOM 1441 O O . LYS A 1 179 ? 3.256 -18.333 -14.719 1.00 92.19 179 LYS A O 1
ATOM 1446 N N . GLU A 1 180 ? 1.459 -16.981 -14.877 1.00 95.38 180 GLU A N 1
ATOM 1447 C CA . GLU A 1 180 ? 0.853 -17.634 -16.030 1.00 95.38 180 GLU A CA 1
ATOM 1448 C C . GLU A 1 180 ? 1.332 -17.018 -17.343 1.00 95.38 180 GLU A C 1
ATOM 1450 O O . GLU A 1 180 ? 1.424 -15.800 -17.500 1.00 95.38 180 GLU A O 1
ATOM 1455 N N . LYS A 1 181 ? 1.600 -17.869 -18.338 1.00 93.19 181 LYS A N 1
ATOM 1456 C CA . LYS A 1 181 ? 2.011 -17.405 -19.673 1.00 93.19 181 LYS A CA 1
ATOM 1457 C C . LYS A 1 181 ? 0.896 -16.648 -20.395 1.00 93.19 181 LYS A C 1
ATOM 1459 O O . LYS A 1 181 ? 1.189 -15.765 -21.194 1.00 93.19 181 LYS A O 1
ATOM 1464 N N . SER A 1 182 ? -0.365 -16.988 -20.127 1.00 95.56 182 SER A N 1
ATOM 1465 C CA . SER A 1 182 ? -1.519 -16.259 -20.664 1.00 95.56 182 SER A CA 1
ATOM 1466 C C . SER A 1 182 ? -1.528 -14.805 -20.206 1.00 95.56 182 SER A C 1
ATOM 1468 O O . SER A 1 182 ? -1.809 -13.918 -21.009 1.00 95.56 182 SER A O 1
ATOM 1470 N N . ASP A 1 183 ? -1.160 -14.557 -18.949 1.00 95.94 183 ASP A N 1
ATOM 1471 C CA . ASP A 1 183 ? -1.164 -13.216 -18.370 1.00 95.94 183 ASP A CA 1
ATOM 1472 C C . ASP A 1 183 ? -0.098 -12.340 -19.019 1.00 95.94 183 ASP A C 1
ATOM 1474 O O . ASP A 1 183 ? -0.349 -11.163 -19.242 1.00 95.94 183 ASP A O 1
ATOM 1478 N N . VAL A 1 184 ? 1.041 -12.919 -19.421 1.00 94.62 184 VAL A N 1
ATOM 1479 C CA . VAL A 1 184 ? 2.056 -12.208 -20.214 1.00 94.62 184 VAL A CA 1
ATOM 1480 C C . VAL A 1 184 ? 1.446 -11.670 -21.509 1.00 94.62 184 VAL A C 1
ATOM 1482 O O . VAL A 1 184 ? 1.600 -10.494 -21.812 1.00 94.62 184 VAL A O 1
ATOM 1485 N N . ILE A 1 185 ? 0.708 -12.503 -22.251 1.00 92.50 185 ILE A N 1
ATOM 1486 C CA . ILE A 1 185 ? 0.107 -12.108 -23.537 1.00 92.50 185 ILE A CA 1
ATOM 1487 C C . ILE A 1 185 ? -0.917 -10.985 -23.332 1.00 92.50 185 ILE A C 1
ATOM 1489 O O . ILE A 1 185 ? -0.901 -9.988 -24.055 1.00 92.50 185 ILE A O 1
ATOM 1493 N N . ILE A 1 186 ? -1.791 -11.136 -22.334 1.00 94.50 186 ILE A N 1
ATOM 1494 C CA . ILE A 1 186 ? -2.823 -10.144 -22.011 1.00 94.50 186 ILE A CA 1
ATOM 1495 C C . ILE A 1 186 ? -2.174 -8.827 -21.565 1.00 94.50 186 ILE A C 1
ATOM 1497 O O . ILE A 1 186 ? -2.553 -7.755 -22.036 1.00 94.50 186 ILE A O 1
ATOM 1501 N N . ALA A 1 187 ? -1.179 -8.904 -20.683 1.00 93.94 187 ALA A N 1
ATOM 1502 C CA . ALA A 1 187 ? -0.511 -7.739 -20.129 1.00 93.94 187 ALA A CA 1
ATOM 1503 C C . ALA A 1 187 ? 0.308 -6.986 -21.175 1.00 93.94 187 ALA A C 1
ATOM 1505 O O . ALA A 1 187 ? 0.251 -5.764 -21.202 1.00 93.94 187 ALA A O 1
ATOM 1506 N N . THR A 1 188 ? 1.014 -7.675 -22.075 1.00 92.19 188 THR A N 1
ATOM 1507 C CA . THR A 1 188 ? 1.750 -7.014 -23.162 1.00 92.19 188 THR A CA 1
ATOM 1508 C C . THR A 1 188 ? 0.816 -6.195 -24.052 1.00 92.19 188 THR A C 1
ATOM 1510 O O . THR A 1 188 ? 1.130 -5.046 -24.355 1.00 92.19 188 THR A O 1
ATOM 1513 N N . ALA A 1 189 ? -0.354 -6.734 -24.418 1.00 92.94 189 ALA A N 1
ATOM 1514 C CA . ALA A 1 189 ? -1.350 -5.974 -25.175 1.00 92.94 189 ALA A CA 1
ATOM 1515 C C . ALA A 1 189 ? -1.849 -4.749 -24.386 1.00 92.94 189 ALA A C 1
ATOM 1517 O O . ALA A 1 189 ? -1.935 -3.653 -24.931 1.00 92.94 189 ALA A O 1
ATOM 1518 N N . PHE A 1 190 ? -2.113 -4.914 -23.087 1.00 93.81 190 PHE A N 1
ATOM 1519 C CA . PHE A 1 190 ? -2.524 -3.814 -22.214 1.00 93.81 190 PHE A CA 1
ATOM 1520 C C . PHE A 1 190 ? -1.450 -2.722 -22.073 1.00 93.81 190 PHE A C 1
ATOM 1522 O O . PHE A 1 190 ? -1.770 -1.537 -22.133 1.00 93.81 190 PHE A O 1
ATOM 1529 N N . PHE A 1 191 ? -0.178 -3.093 -21.901 1.00 93.38 191 PHE A N 1
ATOM 1530 C CA . PHE A 1 191 ? 0.919 -2.133 -21.776 1.00 93.38 191 PHE A CA 1
ATOM 1531 C C . PHE A 1 191 ? 1.162 -1.367 -23.070 1.00 93.38 191 PHE A C 1
ATOM 1533 O O . PHE A 1 191 ? 1.423 -0.169 -23.007 1.00 93.38 191 PHE A O 1
ATOM 1540 N N . GLN A 1 192 ? 1.019 -2.015 -24.228 1.00 91.50 192 GLN A N 1
ATOM 1541 C CA . GLN A 1 192 ? 1.124 -1.326 -25.511 1.00 91.50 192 GLN A CA 1
ATOM 1542 C C . GLN A 1 192 ? 0.058 -0.227 -25.639 1.00 91.50 192 GLN A C 1
ATOM 1544 O O . GLN A 1 192 ? 0.394 0.921 -25.918 1.00 91.50 192 GLN A O 1
ATOM 1549 N N . GLU A 1 193 ? -1.200 -0.541 -25.321 1.00 92.88 193 GLU A N 1
ATOM 1550 C CA . GLU A 1 193 ? -2.288 0.447 -25.306 1.00 92.88 193 GLU A CA 1
ATOM 1551 C C . GLU A 1 193 ? -2.040 1.566 -24.282 1.00 92.88 193 GLU A C 1
ATOM 1553 O O . GLU A 1 193 ? -2.293 2.740 -24.554 1.00 92.88 193 GLU A O 1
ATOM 1558 N N . LEU A 1 194 ? -1.509 1.232 -23.099 1.00 91.44 194 LEU A N 1
ATOM 1559 C CA . LEU A 1 194 ? -1.177 2.222 -22.074 1.00 91.44 194 LEU A CA 1
ATOM 1560 C C . LEU A 1 194 ? -0.103 3.208 -22.558 1.00 91.44 194 LEU A C 1
ATOM 1562 O O . LEU A 1 194 ? -0.219 4.407 -22.299 1.00 91.44 194 LEU A O 1
ATOM 1566 N N . VAL A 1 195 ? 0.917 2.719 -23.267 1.00 92.75 195 VAL A N 1
ATOM 1567 C CA . VAL A 1 195 ? 1.970 3.546 -23.873 1.00 92.75 195 VAL A CA 1
ATOM 1568 C C . VAL A 1 195 ? 1.391 4.428 -24.979 1.00 92.75 195 VAL A C 1
ATOM 1570 O O . VAL A 1 195 ? 1.665 5.630 -24.997 1.00 92.75 195 VAL A O 1
ATOM 1573 N N . ASP A 1 196 ? 0.559 3.876 -25.859 1.00 91.31 196 ASP A N 1
ATOM 1574 C CA . ASP A 1 196 ? -0.017 4.615 -26.987 1.00 91.31 196 ASP A CA 1
ATOM 1575 C C . ASP A 1 196 ? -0.971 5.723 -26.508 1.00 91.31 196 ASP A C 1
ATOM 1577 O O . ASP A 1 196 ? -0.904 6.869 -26.965 1.00 91.31 196 ASP A O 1
ATOM 1581 N N . VAL A 1 197 ? -1.824 5.422 -25.523 1.00 90.19 197 VAL A N 1
ATOM 1582 C CA . VAL A 1 197 ? -2.737 6.405 -24.925 1.00 90.19 197 VAL A CA 1
ATOM 1583 C C . VAL A 1 197 ? -1.970 7.426 -24.088 1.00 90.19 197 VAL A C 1
ATOM 1585 O O . VAL A 1 197 ? -2.201 8.630 -24.237 1.00 90.19 197 VAL A O 1
ATOM 1588 N N . GLY A 1 198 ? -1.057 6.969 -23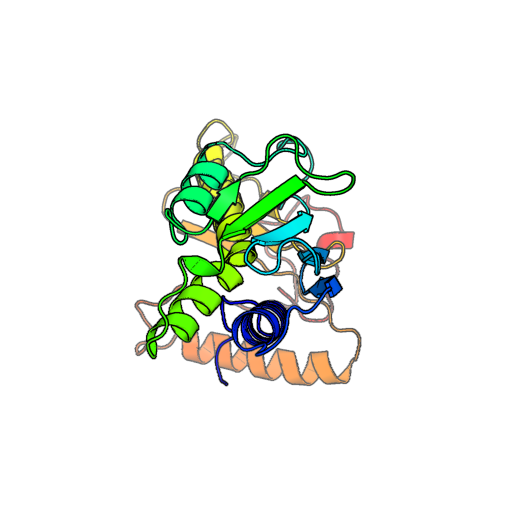.227 1.00 86.00 198 GLY A N 1
ATOM 1589 C CA . GLY A 1 198 ? -0.313 7.812 -22.289 1.00 86.00 198 GLY A CA 1
ATOM 1590 C C . GLY A 1 198 ? 0.595 8.839 -22.966 1.00 86.00 198 GLY A C 1
ATOM 1591 O O . GLY A 1 198 ? 0.838 9.899 -22.396 1.00 86.00 198 GLY A O 1
ATOM 1592 N N . ASN A 1 199 ? 1.038 8.562 -24.195 1.00 86.50 199 ASN A N 1
ATOM 1593 C CA . ASN A 1 199 ? 1.870 9.472 -24.986 1.00 86.50 199 ASN A CA 1
ATOM 1594 C C . ASN A 1 199 ? 1.090 10.253 -26.058 1.00 86.50 199 ASN A C 1
ATOM 1596 O O . ASN A 1 199 ? 1.694 10.942 -26.877 1.00 86.50 199 ASN A O 1
ATOM 1600 N N . SER A 1 200 ? -0.243 10.174 -26.069 1.00 90.31 200 SER A N 1
ATOM 1601 C CA . SER A 1 200 ? -1.065 10.963 -26.992 1.00 90.31 200 SER A CA 1
ATOM 1602 C C . SER A 1 200 ? -1.201 12.426 -26.549 1.00 90.31 200 SER A C 1
ATOM 1604 O O . SER A 1 200 ? -1.206 12.737 -25.356 1.00 90.31 200 SER A O 1
ATOM 1606 N N . ASP A 1 201 ? -1.426 13.335 -27.504 1.00 90.12 201 ASP A N 1
ATOM 1607 C CA . ASP A 1 201 ? -1.577 14.779 -27.241 1.00 90.12 201 ASP A CA 1
ATOM 1608 C C . ASP A 1 201 ? -2.680 15.107 -26.221 1.00 90.12 201 ASP A C 1
ATOM 1610 O O . ASP A 1 201 ? -2.611 16.103 -25.497 1.00 90.12 201 ASP A O 1
ATOM 1614 N N . LYS A 1 202 ? -3.702 14.245 -26.126 1.00 91.44 202 LYS A N 1
ATOM 1615 C CA . LYS A 1 202 ? -4.801 14.382 -25.159 1.00 91.44 202 LYS A CA 1
ATOM 1616 C C . LYS A 1 202 ? -4.319 14.295 -23.709 1.00 91.44 202 LYS A C 1
ATOM 1618 O O . LYS A 1 202 ? -4.953 14.881 -22.832 1.00 91.44 202 LYS A O 1
ATOM 1623 N N . TRP A 1 203 ? -3.210 13.600 -23.462 1.00 87.12 203 TRP A N 1
ATOM 1624 C CA . TRP A 1 203 ? -2.665 13.324 -22.135 1.00 87.12 203 TRP A CA 1
ATOM 1625 C C . TRP A 1 203 ? -1.290 13.966 -21.911 1.00 87.12 203 TRP A C 1
ATOM 1627 O O . TRP A 1 203 ? -0.567 13.580 -21.009 1.00 87.12 203 TRP A O 1
ATOM 1637 N N . ILE A 1 204 ? -0.947 15.039 -22.632 1.00 87.88 204 ILE A N 1
ATOM 1638 C CA . ILE A 1 204 ? 0.376 15.696 -22.549 1.00 87.88 204 ILE A CA 1
ATOM 1639 C C . ILE A 1 204 ? 0.806 16.157 -21.137 1.00 87.88 204 ILE A C 1
ATOM 1641 O O . ILE A 1 204 ? 1.981 16.413 -20.888 1.00 87.88 204 ILE A O 1
ATOM 1645 N N . LYS A 1 205 ? -0.142 16.296 -20.200 1.00 90.00 205 LYS A N 1
ATOM 1646 C CA . LYS A 1 205 ? 0.123 16.669 -18.798 1.00 90.00 205 LYS A CA 1
ATOM 1647 C C . LYS A 1 205 ? 0.361 15.468 -17.873 1.00 90.00 205 LYS A C 1
ATOM 1649 O O . LYS A 1 205 ? 0.676 15.685 -16.704 1.00 90.00 205 LYS A O 1
ATOM 1654 N N . THR A 1 206 ? 0.159 14.233 -18.335 1.00 88.56 206 THR A N 1
ATOM 1655 C CA . THR A 1 206 ? 0.417 13.030 -17.534 1.00 88.56 206 THR A CA 1
ATOM 1656 C C . THR A 1 206 ? 1.891 12.641 -17.594 1.00 88.56 206 THR A C 1
ATOM 1658 O O . THR A 1 206 ? 2.577 12.996 -18.553 1.00 88.56 206 THR A O 1
ATOM 1661 N N . PRO A 1 207 ? 2.409 11.911 -16.589 1.00 90.00 207 PRO A N 1
ATOM 1662 C CA . PRO A 1 207 ? 3.747 11.347 -16.678 1.00 90.00 207 PRO A CA 1
ATOM 1663 C C . PRO A 1 207 ? 3.878 10.469 -17.933 1.00 90.00 207 PRO A C 1
ATOM 1665 O O . PRO A 1 207 ? 2.971 9.674 -18.192 1.00 90.00 207 PRO A O 1
ATOM 1668 N N . PRO A 1 208 ? 4.976 10.590 -18.698 1.00 89.19 208 PRO A N 1
ATOM 1669 C CA . PRO A 1 208 ? 5.213 9.711 -19.833 1.00 89.19 208 PRO A CA 1
ATOM 1670 C C . PRO A 1 208 ? 5.364 8.268 -19.347 1.00 89.19 208 PRO A C 1
ATOM 1672 O O . PRO A 1 208 ? 5.942 8.014 -18.286 1.00 89.19 208 PRO A O 1
ATOM 1675 N N . CYS A 1 209 ? 4.857 7.330 -20.139 1.00 90.12 209 CYS A N 1
ATOM 1676 C CA . CYS A 1 209 ? 4.940 5.901 -19.869 1.00 90.12 209 CYS A CA 1
ATOM 1677 C C . CYS A 1 209 ? 5.636 5.203 -21.038 1.00 90.12 209 CYS A C 1
ATOM 1679 O O . CYS A 1 209 ? 5.426 5.550 -22.200 1.00 90.12 209 CYS A O 1
ATOM 1681 N N . SER A 1 210 ? 6.471 4.222 -20.721 1.00 92.88 210 SER A N 1
ATOM 1682 C CA . SER A 1 210 ? 7.155 3.364 -21.683 1.00 92.88 210 SER A CA 1
ATOM 1683 C C . SER A 1 210 ? 7.110 1.932 -21.182 1.00 92.88 210 SER A C 1
ATOM 1685 O O . SER A 1 210 ? 7.122 1.720 -19.972 1.00 92.88 210 SER A O 1
ATOM 1687 N N . TRP A 1 211 ? 7.122 0.979 -22.106 1.00 94.81 211 TRP A N 1
ATOM 1688 C CA . TRP A 1 211 ? 7.241 -0.441 -21.806 1.00 94.81 211 TRP A CA 1
ATOM 1689 C C . TRP A 1 211 ? 8.390 -1.034 -22.618 1.00 94.81 211 TRP A C 1
ATOM 1691 O O . TRP A 1 211 ? 8.565 -0.698 -23.793 1.00 94.81 211 TRP A O 1
ATOM 1701 N N . SER A 1 212 ? 9.179 -1.906 -21.997 1.00 91.88 212 SER A N 1
ATOM 1702 C CA . SER A 1 212 ? 10.270 -2.617 -22.661 1.00 91.88 212 SER A CA 1
ATOM 1703 C C . SER A 1 212 ? 10.383 -4.050 -22.158 1.00 91.88 212 SER A C 1
ATOM 1705 O O . SER A 1 212 ? 10.341 -4.317 -20.962 1.00 91.88 212 SER A O 1
ATOM 1707 N N . ALA A 1 213 ? 10.629 -4.990 -23.071 1.00 89.38 213 ALA A N 1
ATOM 1708 C CA . ALA A 1 213 ? 10.980 -6.361 -22.701 1.00 89.38 213 ALA A CA 1
ATOM 1709 C C . ALA A 1 213 ? 12.404 -6.480 -22.116 1.00 89.38 213 ALA A C 1
ATOM 1711 O O . ALA A 1 213 ? 12.745 -7.506 -21.533 1.00 89.38 213 ALA A O 1
ATOM 1712 N N . ILE A 1 214 ? 13.247 -5.457 -22.295 1.00 90.44 214 ILE A N 1
ATOM 1713 C CA . ILE A 1 214 ? 14.654 -5.446 -21.878 1.00 90.44 214 ILE A CA 1
ATOM 1714 C C . ILE A 1 214 ? 14.862 -4.357 -20.813 1.00 90.44 214 ILE A C 1
ATOM 1716 O O . ILE A 1 214 ? 14.405 -3.228 -21.029 1.00 90.44 214 ILE A O 1
ATOM 1720 N N . PRO A 1 215 ? 15.580 -4.647 -19.708 1.00 91.12 215 PRO A N 1
ATOM 1721 C CA . PRO A 1 215 ? 15.910 -3.651 -18.694 1.00 91.12 215 PRO A CA 1
ATOM 1722 C C . PRO A 1 215 ? 16.592 -2.411 -19.289 1.00 91.12 215 PRO A C 1
ATOM 1724 O O . PRO A 1 215 ? 17.532 -2.549 -20.084 1.00 91.12 215 PRO A O 1
ATOM 1727 N N . PRO A 1 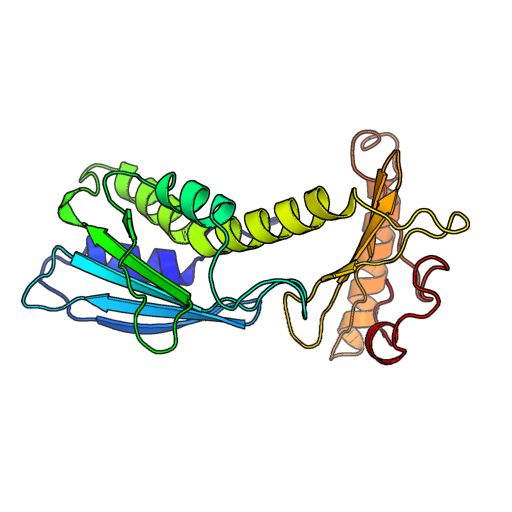216 ? 16.150 -1.199 -18.917 1.00 91.69 216 PRO A N 1
ATOM 1728 C CA . PRO A 1 216 ? 16.717 0.024 -19.458 1.00 91.69 216 PRO A CA 1
ATOM 1729 C C . PRO A 1 216 ? 18.132 0.280 -18.894 1.00 91.69 216 PRO A C 1
ATOM 1731 O O . PRO A 1 216 ? 18.484 -0.243 -17.829 1.00 91.69 216 PRO A O 1
ATOM 1734 N N . PRO A 1 217 ? 18.975 1.073 -19.586 1.00 89.88 217 PRO A N 1
ATOM 1735 C CA . PRO A 1 217 ? 20.358 1.343 -19.183 1.00 89.88 217 PRO A CA 1
ATOM 1736 C C . PRO A 1 217 ? 20.524 1.871 -17.756 1.00 89.88 217 PRO A C 1
ATOM 1738 O O . PRO A 1 217 ? 21.568 1.658 -17.144 1.00 89.88 217 PRO A O 1
ATOM 1741 N N . GLU A 1 218 ? 19.511 2.557 -17.237 1.00 89.44 218 GLU A N 1
ATOM 1742 C CA . GLU A 1 218 ? 19.490 3.120 -15.897 1.00 89.44 218 GLU A CA 1
ATOM 1743 C C . GLU A 1 218 ? 19.540 2.050 -14.797 1.00 89.44 218 GLU A C 1
ATOM 1745 O O . GLU A 1 218 ? 19.984 2.354 -13.698 1.00 89.44 218 GLU A O 1
ATOM 1750 N N . LEU A 1 219 ? 19.150 0.802 -15.088 1.00 91.00 219 LEU A N 1
ATOM 1751 C CA . LEU A 1 219 ? 19.232 -0.326 -14.150 1.00 91.00 219 LEU A CA 1
ATOM 1752 C C . LEU A 1 219 ? 20.514 -1.160 -14.301 1.00 91.00 219 LEU A C 1
ATOM 1754 O O . LEU A 1 219 ? 20.619 -2.258 -13.752 1.00 91.00 219 LEU A O 1
ATOM 1758 N N . ARG A 1 220 ? 21.512 -0.688 -15.060 1.00 88.00 220 ARG A N 1
ATOM 1759 C CA . ARG A 1 220 ? 22.794 -1.400 -15.173 1.00 88.00 220 ARG A CA 1
ATOM 1760 C C . ARG A 1 220 ? 23.469 -1.518 -13.806 1.00 88.00 220 ARG A C 1
ATOM 1762 O O . ARG A 1 220 ? 23.699 -0.518 -13.138 1.00 88.00 220 ARG A O 1
ATOM 1769 N N . GLY A 1 221 ? 23.871 -2.739 -13.462 1.00 86.06 221 GLY A N 1
ATOM 1770 C CA . GLY A 1 221 ? 24.541 -3.052 -12.197 1.00 86.06 221 GLY A CA 1
ATOM 1771 C C . GLY A 1 221 ? 23.603 -3.576 -11.109 1.00 86.06 221 GLY A C 1
ATOM 1772 O O . GLY A 1 221 ? 24.097 -4.121 -10.125 1.00 86.06 221 GLY A O 1
ATOM 1773 N N . GLU A 1 222 ? 22.284 -3.484 -11.301 1.00 90.56 222 GLU A N 1
ATOM 1774 C CA . GLU A 1 222 ? 21.313 -4.123 -10.411 1.00 90.56 222 GLU A CA 1
ATOM 1775 C C . GLU A 1 222 ? 21.356 -5.654 -10.531 1.00 90.56 222 GLU A C 1
ATOM 1777 O O . GLU A 1 222 ? 21.796 -6.219 -11.541 1.00 90.56 222 GLU A O 1
ATOM 1782 N N . ALA A 1 223 ? 20.903 -6.342 -9.481 1.00 90.06 223 ALA A N 1
ATOM 1783 C CA . ALA A 1 223 ? 20.952 -7.796 -9.415 1.00 90.06 223 ALA A CA 1
ATOM 1784 C C . ALA A 1 223 ? 20.110 -8.437 -10.530 1.00 90.06 223 ALA A C 1
ATOM 1786 O O . ALA A 1 223 ? 18.958 -8.069 -10.757 1.00 90.06 223 ALA A O 1
ATOM 1787 N N . PHE A 1 224 ? 20.662 -9.463 -11.186 1.00 88.12 224 PHE A N 1
ATOM 1788 C CA . PHE A 1 224 ? 19.980 -10.174 -12.275 1.00 88.12 224 PHE A CA 1
ATOM 1789 C C . PHE A 1 224 ? 18.599 -10.701 -11.862 1.00 88.12 224 PHE A C 1
ATOM 1791 O O . PHE A 1 224 ? 17.655 -10.661 -12.643 1.00 88.12 224 PHE A O 1
ATOM 1798 N N . GLU A 1 225 ? 18.466 -11.150 -10.616 1.00 88.81 225 GLU A N 1
ATOM 1799 C CA . GLU A 1 225 ? 17.219 -11.648 -10.032 1.00 88.81 225 GLU A CA 1
ATOM 1800 C C . GLU A 1 225 ? 16.095 -10.603 -10.093 1.00 88.81 225 GLU A C 1
ATOM 1802 O O . GLU A 1 225 ? 14.955 -10.928 -10.437 1.00 88.81 225 GLU A O 1
ATOM 1807 N N . ASP A 1 226 ? 16.433 -9.336 -9.837 1.00 88.00 226 ASP A N 1
ATOM 1808 C CA . ASP A 1 226 ? 15.497 -8.214 -9.834 1.00 88.00 226 ASP A CA 1
ATOM 1809 C C . ASP A 1 226 ? 15.127 -7.749 -11.247 1.00 88.00 226 ASP A C 1
ATOM 1811 O O . ASP A 1 226 ? 14.041 -7.198 -11.439 1.00 88.00 226 ASP A O 1
ATOM 1815 N N . LEU A 1 227 ? 15.988 -8.014 -12.233 1.00 90.12 227 LEU A N 1
ATOM 1816 C CA . LEU A 1 227 ? 15.803 -7.617 -13.631 1.00 90.12 227 LEU A CA 1
ATOM 1817 C C . LEU A 1 227 ? 15.238 -8.730 -14.520 1.00 90.12 227 LEU A C 1
ATOM 1819 O O . LEU A 1 227 ? 14.758 -8.454 -15.616 1.00 90.12 227 LEU A O 1
ATOM 1823 N N . ASN A 1 228 ? 15.293 -9.983 -14.068 1.00 89.19 228 ASN A N 1
ATOM 1824 C CA . ASN A 1 228 ? 14.746 -11.118 -14.795 1.00 89.19 228 ASN A CA 1
ATOM 1825 C C . ASN A 1 228 ? 13.211 -11.098 -14.728 1.00 89.19 228 ASN A C 1
ATOM 1827 O O . ASN A 1 228 ? 12.605 -11.507 -13.728 1.00 89.19 228 ASN A O 1
ATOM 1831 N N . THR A 1 229 ? 12.594 -10.597 -15.797 1.00 90.62 229 THR A N 1
ATOM 1832 C CA . THR A 1 229 ? 11.146 -10.444 -15.944 1.00 90.62 229 THR A CA 1
ATOM 1833 C C . THR A 1 229 ? 10.637 -11.169 -17.184 1.00 90.62 229 THR A C 1
ATOM 1835 O O . THR A 1 229 ? 11.346 -11.331 -18.174 1.00 90.62 229 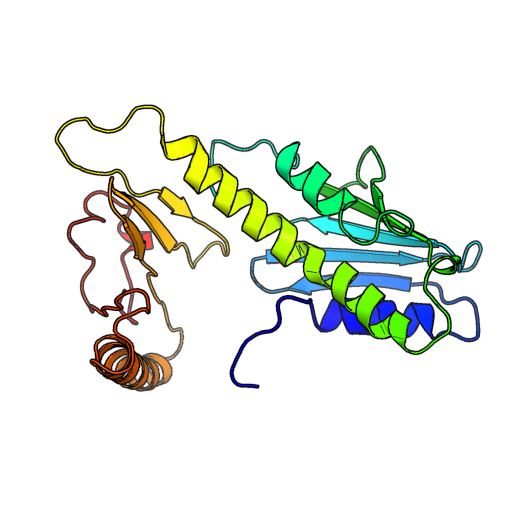THR A O 1
ATOM 1838 N N . ASN A 1 230 ? 9.383 -11.619 -17.137 1.00 91.12 230 ASN A N 1
ATOM 1839 C CA . ASN A 1 230 ? 8.672 -12.147 -18.305 1.00 91.12 230 ASN A CA 1
ATOM 1840 C C . ASN A 1 230 ? 7.555 -11.211 -18.791 1.00 91.12 230 ASN A C 1
ATOM 1842 O O . ASN A 1 230 ? 7.038 -11.429 -19.881 1.00 91.12 230 ASN A O 1
ATOM 1846 N N . GLY A 1 231 ? 7.188 -10.188 -18.009 1.00 89.88 231 GLY A N 1
ATOM 1847 C CA . GLY A 1 231 ? 6.210 -9.161 -18.376 1.00 89.88 231 GLY A CA 1
ATOM 1848 C C . GLY A 1 231 ? 6.823 -7.859 -18.904 1.00 89.88 231 GLY A C 1
ATOM 1849 O O . GLY A 1 231 ? 6.080 -6.969 -19.312 1.00 89.88 231 GLY A O 1
ATOM 1850 N N . GLY A 1 232 ? 8.154 -7.744 -18.911 1.00 91.50 232 GLY A N 1
ATOM 1851 C CA . GLY A 1 232 ? 8.865 -6.504 -19.227 1.00 91.50 232 GLY A CA 1
ATOM 1852 C C . GLY A 1 232 ? 9.021 -5.574 -18.021 1.00 91.50 232 GLY A C 1
ATOM 1853 O O . GLY A 1 232 ? 8.942 -6.019 -16.869 1.00 91.50 232 GLY A O 1
ATOM 1854 N N . LEU A 1 233 ? 9.322 -4.308 -18.313 1.00 90.50 233 LEU A N 1
ATOM 1855 C CA . LEU A 1 233 ? 9.574 -3.212 -17.376 1.00 90.50 233 LEU A CA 1
ATOM 1856 C C . LEU A 1 233 ? 8.949 -1.904 -17.871 1.00 90.50 233 LEU A C 1
ATOM 1858 O O . LEU A 1 233 ? 8.823 -1.757 -19.113 1.00 90.50 233 LEU A O 1
#

InterPro domains:
  IPR007188 Actin-related protein 2/3 complex subunit 2 [PF04045] (89-221)
  IPR007188 Actin-related protein 2/3 complex subunit 2 [PTHR12058] (1-232)
  IPR034666 Arp2/3 complex subunit 2/4 [G3DSA:3.30.1460.20] (1-130)
  IPR034666 Arp2/3 complex subunit 2/4 [G3DSA:3.30.1460.20] (131-233)
  IPR034666 Arp2/3 complex subunit 2/4 [SSF69645] (1-125)
  IPR034666 Arp2/3 complex subunit 2/4 [SSF69645] (142-231)

Foldseek 3Di:
DPDDALFDPVQLVVVVCLLPDPAQDFDFDWDADALRKIWTKGDDNVGSQKIKIFIAADQQAPDDDDLEADPQLVVLLCVQVVVFWDWDPPGDPPGRTMTIGRSVPQDPPPCNSVSSRSNRSSVVSRVVSSVVCVVVVLPDDPPPPNQFAWGWTRSDPQWTWTWGDDPVDIDIGTQDADPDPVVLVVLLVVLVVCQVVCPDPVNPVDPHDDWDQADDPSCPPPDPSNRDHSNTD

Radius of gyration: 20.98 Å; chains: 1; bounding box: 56×35×56 Å

Sequence (233 aa):
MACIDRASPALKQILLKLYRAEKSIEIDHHLYEFGSVEYHIQSQASNPLVAYLSLSIPPLCHGTLPNTLSSYTIEKIKGICPNLVEIEEPAREGFQLTLKLNLDHIPRNKDYVKVIEDISTIQSVILSSQLKEILWNVNSDDAVQGMYKPIKVVYHPREPFFVIRQPQKIIAIFPIRFKEKSDVIIATAFFQELVDVGNSDKWIKTPPCSWSAIPPPELRGEAFEDLNTNGGL

Organism: Trifolium pratense (NCBI:txid57577)

pLDDT: mean 87.2, std 10.34, range [48.5, 97.38]